Protein AF-A0A4Y3WEB0-F1 (afdb_monomer)

Solvent-accessible surface area (backbone atoms only — not comparable to full-atom values): 18672 Å² total; per-residue (Å²): 133,84,90,80,90,86,79,93,82,89,86,79,89,84,80,94,69,88,80,77,77,76,72,80,77,76,74,69,66,60,63,59,48,51,50,51,52,52,52,54,52,62,77,71,68,83,94,62,89,87,82,62,78,76,73,42,57,69,46,101,90,44,68,29,66,72,68,68,43,46,77,75,97,42,52,28,33,46,49,65,59,50,24,56,54,43,70,45,96,55,63,65,68,48,53,54,9,41,52,52,31,48,50,38,26,59,73,68,71,43,69,52,76,79,26,51,42,79,40,87,72,52,93,89,45,74,46,33,43,22,23,67,50,38,48,45,40,20,42,42,54,41,63,62,87,41,65,50,29,37,52,50,34,50,42,48,40,53,56,34,43,75,71,74,33,81,66,90,54,56,62,53,58,56,40,52,43,53,52,48,54,37,53,53,45,51,51,50,32,51,52,51,43,47,77,32,42,45,84,56,62,67,58,34,54,30,24,30,33,28,25,35,49,78,31,44,57,66,56,51,25,61,76,51,70,49,57,89,98,55,64,55,73,43,27,44,38,60,70,58,48,51,52,52,39,51,34,46,51,50,29,41,50,51,36,62,76,66,65,45,53,36,49,68,54,42,21,51,48,24,18,52,38,12,35,52,54,30,53,50,37,35,73,74,69,71,45,52,68,72,71,58,69,63,37,75,54,43,69,57,44,56,52,36,54,60,46,49,43,54,53,43,51,61,72,46,47,74,78,76,76,79,76,78,79,82,127

Structure (mmCIF, N/CA/C/O backbone):
data_AF-A0A4Y3WEB0-F1
#
_entry.id   AF-A0A4Y3WEB0-F1
#
loop_
_atom_site.group_PDB
_atom_site.id
_atom_site.type_symbol
_atom_site.label_atom_id
_atom_site.label_alt_id
_atom_site.label_comp_id
_atom_site.label_asym_id
_atom_site.label_entity_id
_atom_site.label_seq_id
_atom_site.pdbx_PDB_ins_code
_atom_site.Cartn_x
_atom_site.Cartn_y
_atom_site.Cartn_z
_atom_site.occupancy
_atom_site.B_iso_or_equiv
_atom_site.auth_seq_id
_atom_site.auth_comp_id
_atom_site.auth_asym_id
_atom_site.auth_atom_id
_atom_site.pdbx_PDB_model_num
ATOM 1 N N . MET A 1 1 ? 38.507 63.960 35.745 1.00 43.25 1 MET A N 1
ATOM 2 C CA . MET A 1 1 ? 38.134 65.175 34.979 1.00 43.25 1 MET A CA 1
ATOM 3 C C . MET A 1 1 ? 39.130 65.337 33.834 1.00 43.25 1 MET A C 1
ATOM 5 O O . MET A 1 1 ? 40.240 64.863 34.018 1.00 43.25 1 MET A O 1
ATOM 9 N N . SER A 1 2 ? 38.707 65.960 32.718 1.00 34.44 2 SER A N 1
ATOM 10 C CA . SER A 1 2 ? 39.398 66.200 31.415 1.00 34.44 2 SER A CA 1
ATOM 11 C C . SER A 1 2 ? 39.619 64.955 30.525 1.00 34.44 2 SER A C 1
ATOM 13 O O . SER A 1 2 ? 40.220 63.998 30.990 1.00 34.44 2 SER A O 1
ATOM 15 N N . HIS A 1 3 ? 38.905 64.826 29.384 1.00 33.19 3 HIS A N 1
ATOM 16 C CA . HIS A 1 3 ? 39.238 65.285 27.997 1.00 33.19 3 HIS A CA 1
ATOM 17 C C . HIS A 1 3 ? 40.299 64.369 27.346 1.00 33.19 3 HIS A C 1
ATOM 19 O O . HIS A 1 3 ? 41.219 63.968 28.038 1.00 33.19 3 HIS A O 1
ATOM 25 N N . SER A 1 4 ? 40.298 63.967 26.073 1.00 34.41 4 SER A N 1
ATOM 26 C CA . SER A 1 4 ? 39.573 64.303 24.833 1.00 34.41 4 SER A CA 1
ATOM 27 C C . SER A 1 4 ? 40.070 63.329 23.735 1.00 34.41 4 SER A C 1
ATOM 29 O O . SER A 1 4 ? 41.153 62.771 23.888 1.00 34.41 4 SER A O 1
ATOM 31 N N . ASP A 1 5 ? 39.280 63.151 22.671 1.00 41.47 5 ASP A N 1
ATOM 32 C CA . ASP A 1 5 ? 39.587 62.704 21.294 1.00 41.47 5 ASP A CA 1
ATOM 33 C C . ASP A 1 5 ? 40.934 62.028 20.961 1.00 41.47 5 ASP A C 1
ATOM 35 O O . ASP A 1 5 ? 42.002 62.608 21.149 1.00 41.47 5 ASP A O 1
ATOM 39 N N . ASN A 1 6 ? 40.884 60.900 20.233 1.00 33.19 6 ASN A N 1
ATOM 40 C CA . ASN A 1 6 ? 41.873 60.675 19.176 1.00 33.19 6 ASN A CA 1
ATOM 41 C C . ASN A 1 6 ? 41.324 59.898 17.970 1.00 33.19 6 ASN A C 1
ATOM 43 O O . ASN A 1 6 ? 40.518 58.976 18.076 1.00 33.19 6 ASN A O 1
ATOM 47 N N . GLN A 1 7 ? 41.796 60.352 16.818 1.00 33.84 7 GLN A N 1
ATOM 48 C CA . GLN A 1 7 ? 41.359 60.122 15.460 1.00 33.84 7 GLN A CA 1
ATOM 49 C C . GLN A 1 7 ? 41.922 58.831 14.850 1.00 33.84 7 GLN A C 1
ATOM 51 O O . GLN A 1 7 ? 43.063 58.436 15.065 1.00 33.84 7 GLN A O 1
ATOM 56 N N . ASN A 1 8 ? 41.083 58.248 14.002 1.00 35.72 8 ASN A N 1
ATOM 57 C CA . ASN A 1 8 ? 41.360 57.636 12.704 1.00 35.72 8 ASN A CA 1
ATOM 58 C C . ASN A 1 8 ? 42.804 57.768 12.148 1.00 35.72 8 ASN A C 1
ATOM 60 O O . ASN A 1 8 ? 43.238 58.882 11.858 1.00 35.72 8 ASN A O 1
ATOM 64 N N . ARG A 1 9 ? 43.482 56.639 11.866 1.00 32.84 9 ARG A N 1
ATOM 65 C CA . ARG A 1 9 ? 44.426 56.450 10.735 1.00 32.84 9 ARG A CA 1
ATOM 66 C C . ARG A 1 9 ? 44.753 54.956 10.495 1.00 32.84 9 ARG A C 1
ATOM 68 O O . ARG A 1 9 ? 44.519 54.141 11.382 1.00 32.84 9 ARG A O 1
ATOM 75 N N . PRO A 1 10 ? 45.214 54.598 9.279 1.00 37.91 10 PRO A N 1
ATOM 76 C CA . PRO A 1 10 ? 44.850 53.366 8.580 1.00 37.91 10 PRO A CA 1
ATOM 77 C C . PRO A 1 10 ? 45.882 52.248 8.754 1.00 37.91 10 PRO A C 1
ATOM 79 O O . PRO A 1 10 ? 47.046 52.514 9.052 1.00 37.91 10 PRO A O 1
ATOM 82 N N . LEU A 1 11 ? 45.469 51.006 8.485 1.00 31.22 11 LEU A N 1
ATOM 83 C CA . LEU A 1 11 ? 46.395 49.893 8.301 1.00 31.22 11 LEU A CA 1
ATOM 84 C C . LEU A 1 11 ? 46.434 49.424 6.849 1.00 31.22 11 LEU A C 1
ATOM 86 O O . LEU A 1 11 ? 45.441 49.391 6.130 1.00 31.22 11 LEU A O 1
ATOM 90 N N . ASN A 1 12 ? 47.676 49.162 6.481 1.00 30.27 12 ASN A N 1
ATOM 91 C CA . ASN A 1 12 ? 48.275 49.056 5.175 1.00 30.27 12 ASN A CA 1
ATOM 92 C C . ASN A 1 12 ? 48.028 47.693 4.509 1.00 30.27 12 ASN A C 1
ATOM 94 O O . ASN A 1 12 ? 47.891 46.678 5.186 1.00 30.27 12 ASN A O 1
ATOM 98 N N . SER A 1 13 ? 48.050 47.740 3.178 1.00 34.53 13 SER A N 1
ATOM 99 C CA . SER A 1 13 ? 48.342 46.696 2.187 1.00 34.53 13 SER A CA 1
ATOM 100 C C . SER A 1 13 ? 48.880 45.340 2.678 1.00 34.53 13 SER A C 1
ATOM 102 O O . SER A 1 13 ? 49.917 45.286 3.343 1.00 34.53 13 SER A O 1
ATOM 104 N N . GLY A 1 14 ? 48.282 44.257 2.174 1.00 27.52 14 GLY A N 1
ATOM 105 C CA . GLY A 1 14 ? 48.892 42.926 2.139 1.00 27.52 14 GLY A C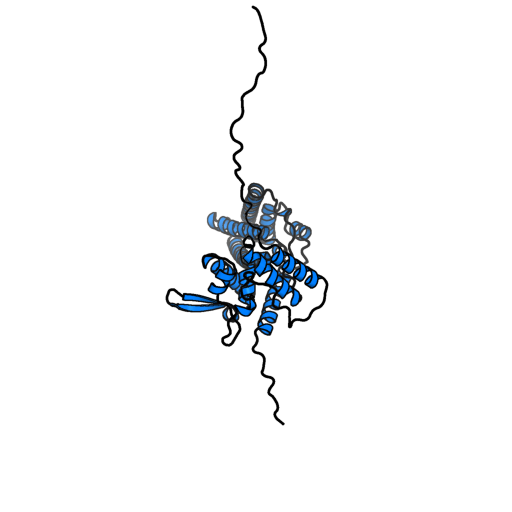A 1
ATOM 106 C C . GLY A 1 14 ? 47.999 41.887 1.453 1.00 27.52 14 GLY A C 1
ATOM 107 O O . GLY A 1 14 ? 46.974 41.514 2.008 1.00 27.52 14 GLY A O 1
ATOM 108 N N . ASP A 1 15 ? 48.433 41.441 0.271 1.00 29.16 15 ASP A N 1
ATOM 109 C CA . ASP A 1 15 ? 48.087 40.194 -0.430 1.00 29.16 15 ASP A CA 1
ATOM 110 C C . ASP A 1 15 ? 46.646 39.950 -0.917 1.00 29.16 15 ASP A C 1
ATOM 112 O O . ASP A 1 15 ? 45.917 39.093 -0.419 1.00 29.16 15 ASP A O 1
ATOM 116 N N . GLU A 1 16 ? 46.306 40.582 -2.046 1.00 30.17 16 GLU A N 1
ATOM 117 C CA . GLU A 1 16 ? 45.454 39.943 -3.058 1.00 30.17 16 GLU A CA 1
ATOM 118 C C . GLU A 1 16 ? 46.294 38.899 -3.813 1.00 30.17 16 GLU A C 1
ATOM 120 O O . GLU A 1 16 ? 46.995 39.210 -4.774 1.00 30.17 16 GLU A O 1
ATOM 125 N N . SER A 1 17 ? 46.244 37.645 -3.357 1.00 31.70 17 SER A N 1
ATOM 126 C CA . SER A 1 17 ? 46.621 36.492 -4.177 1.00 31.70 17 SER A CA 1
ATOM 127 C C . SER A 1 17 ? 45.355 35.722 -4.549 1.00 31.70 17 SER A C 1
ATOM 129 O O . SER A 1 17 ? 44.584 35.276 -3.699 1.00 31.70 17 SER A O 1
ATOM 131 N N . GLU A 1 18 ? 45.117 35.646 -5.856 1.00 31.91 18 GLU A N 1
ATOM 132 C CA . GLU A 1 18 ? 44.006 34.967 -6.512 1.00 31.91 18 GLU A CA 1
ATOM 133 C C . GLU A 1 18 ? 43.851 33.514 -6.036 1.00 31.91 18 GLU A C 1
ATOM 135 O O . GLU A 1 18 ? 44.567 32.611 -6.467 1.00 31.91 18 GLU A O 1
ATOM 140 N N . LEU A 1 19 ? 42.829 33.250 -5.224 1.00 28.59 19 LEU A N 1
ATOM 141 C CA . LEU A 1 19 ? 42.189 31.939 -5.177 1.00 28.59 19 LEU A CA 1
ATOM 142 C C . LEU A 1 19 ? 41.069 31.931 -6.217 1.00 28.59 19 LEU A C 1
ATOM 144 O O . LEU A 1 19 ? 39.896 32.151 -5.915 1.00 28.59 19 LEU A O 1
ATOM 148 N N . ALA A 1 20 ? 41.451 31.676 -7.468 1.00 27.25 20 ALA A N 1
ATOM 149 C CA . ALA A 1 20 ? 40.520 31.271 -8.507 1.00 27.25 20 ALA A CA 1
ATOM 150 C C . ALA A 1 20 ? 39.874 29.940 -8.089 1.00 27.25 20 ALA A C 1
ATOM 152 O O . ALA A 1 20 ? 40.414 28.854 -8.310 1.00 27.25 20 ALA A O 1
ATOM 153 N N . VAL A 1 21 ? 38.701 30.019 -7.461 1.00 30.25 21 VAL A N 1
ATOM 154 C CA . VAL A 1 21 ? 37.801 28.877 -7.311 1.00 30.25 21 VAL A CA 1
ATOM 155 C C . VAL A 1 21 ? 37.379 28.478 -8.722 1.00 30.25 21 VAL A C 1
ATOM 157 O O . VAL A 1 21 ? 36.521 29.113 -9.332 1.00 30.25 21 VAL A O 1
ATOM 160 N N . ARG A 1 22 ? 38.020 27.440 -9.271 1.00 28.33 22 ARG A N 1
ATOM 161 C CA . ARG A 1 22 ? 37.546 26.759 -10.479 1.00 28.33 22 ARG A CA 1
ATOM 162 C C . ARG A 1 22 ? 36.101 26.328 -10.232 1.00 28.33 22 ARG A C 1
ATOM 164 O O . ARG A 1 22 ? 35.843 25.459 -9.401 1.00 28.33 22 ARG A O 1
ATOM 171 N N . ALA A 1 23 ? 35.172 26.949 -10.954 1.00 27.80 23 ALA A N 1
ATOM 172 C CA . ALA A 1 23 ? 33.822 26.435 -11.101 1.00 27.80 23 ALA A CA 1
ATOM 173 C C . ALA A 1 23 ? 33.905 24.987 -11.622 1.00 27.80 23 ALA A C 1
ATOM 175 O O . ALA A 1 23 ? 34.732 24.720 -12.500 1.00 27.80 23 ALA A O 1
ATOM 176 N N . PRO A 1 24 ? 33.102 24.044 -11.100 1.00 30.95 24 PRO A N 1
ATOM 177 C CA . PRO A 1 24 ? 33.040 22.712 -11.678 1.00 30.95 24 PRO A CA 1
ATOM 178 C C . PRO A 1 24 ? 32.595 22.838 -13.137 1.00 30.95 24 PRO A C 1
ATOM 180 O O . PRO A 1 24 ? 31.591 23.490 -13.431 1.00 30.95 24 PRO A O 1
ATOM 183 N N . GLU A 1 25 ? 33.385 22.249 -14.036 1.00 33.06 25 GLU A N 1
ATOM 184 C CA . GLU A 1 25 ? 33.099 22.189 -15.466 1.00 33.06 25 GLU A CA 1
ATOM 185 C C . GLU A 1 25 ? 31.661 21.714 -15.694 1.00 33.06 25 GLU A C 1
ATOM 187 O O . GLU A 1 25 ? 31.161 20.780 -15.060 1.00 33.06 25 GLU A O 1
ATOM 192 N N . SER A 1 26 ? 30.986 22.441 -16.578 1.00 38.19 26 SER A N 1
ATOM 193 C CA . SER A 1 26 ? 29.589 22.276 -16.941 1.00 38.19 26 SER A CA 1
ATOM 194 C C . SER A 1 26 ? 29.261 20.820 -17.262 1.00 38.19 26 SER A C 1
ATOM 196 O O . SER A 1 26 ? 29.831 20.243 -18.189 1.00 38.19 26 SER A O 1
ATOM 198 N N . ARG A 1 27 ? 28.267 20.260 -16.561 1.00 44.41 27 ARG A N 1
ATOM 199 C CA . ARG A 1 27 ? 27.493 19.128 -17.085 1.00 44.41 27 ARG A CA 1
ATOM 200 C C . ARG A 1 27 ? 27.008 19.505 -18.480 1.00 44.41 27 ARG A C 1
ATOM 202 O O . ARG A 1 27 ? 26.527 20.623 -18.667 1.00 44.41 27 ARG A O 1
ATOM 209 N N . ASP A 1 28 ? 27.182 18.596 -19.431 1.00 48.16 28 ASP A N 1
ATOM 210 C CA . ASP A 1 28 ? 26.847 18.797 -20.836 1.00 48.16 28 ASP A CA 1
ATOM 211 C C . ASP A 1 28 ? 25.373 19.202 -20.997 1.00 48.16 28 ASP A C 1
ATOM 213 O O . ASP A 1 28 ? 24.451 18.389 -21.027 1.00 48.16 28 ASP A O 1
ATOM 217 N N . SER A 1 29 ? 25.167 20.515 -21.063 1.00 45.75 29 SER A N 1
ATOM 218 C CA . SER A 1 29 ? 23.861 21.165 -21.144 1.00 45.75 29 SER A CA 1
ATOM 219 C C . SER A 1 29 ? 23.154 20.928 -22.481 1.00 45.75 29 SER A C 1
ATOM 221 O O . SER A 1 29 ? 22.036 21.409 -22.671 1.00 45.75 29 SER A O 1
ATOM 223 N N . THR A 1 30 ? 23.818 20.243 -23.412 1.00 42.69 30 THR A N 1
ATOM 224 C CA . THR A 1 30 ? 23.319 19.912 -24.747 1.00 42.69 30 THR A CA 1
ATOM 225 C C . THR A 1 30 ? 22.423 18.680 -24.670 1.00 42.69 30 THR A C 1
ATOM 227 O O . THR A 1 30 ? 21.274 18.737 -25.091 1.00 42.69 30 THR A O 1
ATOM 230 N N . SER A 1 31 ? 22.885 17.629 -23.984 1.00 48.06 31 SER A N 1
ATOM 231 C CA . SER A 1 31 ? 22.139 16.382 -23.757 1.00 48.06 31 SER A CA 1
ATOM 232 C C . SER A 1 31 ? 20.811 16.604 -23.013 1.00 48.06 31 SER A C 1
ATOM 234 O O . SER A 1 31 ? 19.765 16.092 -23.412 1.00 48.06 31 SER A O 1
ATOM 236 N N . GLU A 1 32 ? 20.815 17.444 -21.973 1.00 42.88 32 GLU A N 1
ATOM 237 C CA . GLU A 1 32 ? 19.610 17.760 -21.191 1.00 42.88 32 GLU A CA 1
ATOM 238 C C . GLU A 1 32 ? 18.603 18.609 -21.989 1.00 42.88 32 GLU A C 1
ATOM 240 O O . GLU A 1 32 ? 17.393 18.384 -21.922 1.00 42.88 32 GLU A O 1
ATOM 245 N N . ARG A 1 33 ? 19.095 19.547 -22.810 1.00 45.91 33 ARG A N 1
ATOM 246 C CA . ARG A 1 33 ? 18.256 20.355 -23.709 1.00 45.91 33 ARG A CA 1
ATOM 247 C C . ARG A 1 33 ? 17.668 19.528 -24.846 1.00 45.91 33 ARG A C 1
ATOM 249 O O . ARG A 1 33 ? 16.500 19.720 -25.181 1.00 45.91 33 ARG A O 1
ATOM 256 N N . ASP A 1 34 ? 18.431 18.599 -25.407 1.00 48.56 34 ASP A N 1
ATOM 257 C CA . ASP A 1 34 ? 17.962 17.705 -26.464 1.00 48.56 34 ASP A CA 1
ATOM 258 C C . ASP A 1 34 ? 16.914 16.719 -25.942 1.00 48.56 34 ASP A C 1
ATOM 260 O O . ASP A 1 34 ? 15.893 16.498 -26.600 1.00 48.56 34 ASP A O 1
ATOM 264 N N . TRP A 1 35 ? 17.087 16.222 -24.714 1.00 47.84 35 TRP A N 1
ATOM 265 C CA . TRP A 1 35 ? 16.081 15.410 -24.031 1.00 47.84 35 TRP A CA 1
ATOM 266 C C . TRP A 1 35 ? 14.774 16.185 -23.791 1.00 47.84 35 TRP A C 1
ATOM 268 O O . TRP A 1 35 ? 13.699 15.709 -24.164 1.00 47.84 35 TRP A O 1
ATOM 278 N N . LEU A 1 36 ? 14.846 17.413 -23.259 1.00 45.53 36 LEU A N 1
ATOM 279 C CA . LEU A 1 36 ? 13.669 18.268 -23.037 1.00 45.53 36 LEU A CA 1
ATOM 280 C C . LEU A 1 36 ? 12.971 18.665 -24.348 1.00 45.53 36 LEU A C 1
ATOM 282 O O . LEU A 1 36 ? 11.741 18.685 -24.413 1.00 45.53 36 LEU A O 1
ATOM 286 N N . ASN A 1 37 ? 13.733 18.940 -25.408 1.00 50.41 37 ASN A N 1
ATOM 287 C CA . ASN A 1 37 ? 13.190 19.259 -26.730 1.00 50.41 37 ASN A CA 1
ATOM 288 C C . ASN A 1 37 ? 12.511 18.048 -27.384 1.00 50.41 37 ASN A C 1
ATOM 290 O O . ASN A 1 37 ? 11.473 18.200 -28.033 1.00 50.41 37 ASN A O 1
ATOM 294 N N . SER A 1 38 ? 13.064 16.848 -27.198 1.00 50.16 38 SER A N 1
ATOM 295 C CA . SER A 1 38 ? 12.442 15.597 -27.640 1.00 50.16 38 SER A CA 1
ATOM 296 C C . SER A 1 38 ? 11.126 15.342 -26.890 1.00 50.16 38 SER A C 1
ATOM 298 O O . SER A 1 38 ? 10.095 15.083 -27.513 1.00 50.16 38 SER A O 1
ATOM 300 N N . LEU A 1 39 ? 11.117 15.560 -25.569 1.00 45.22 39 LEU A N 1
ATOM 301 C CA . LEU A 1 39 ? 9.923 15.468 -24.722 1.00 45.22 39 LEU A CA 1
ATOM 302 C C . LEU A 1 39 ? 8.838 16.491 -25.123 1.00 45.22 39 LEU A C 1
ATOM 304 O O . LEU A 1 39 ? 7.654 16.163 -25.177 1.00 45.22 39 LEU A O 1
ATOM 308 N N . ALA A 1 40 ? 9.224 17.721 -25.469 1.00 46.84 40 ALA A N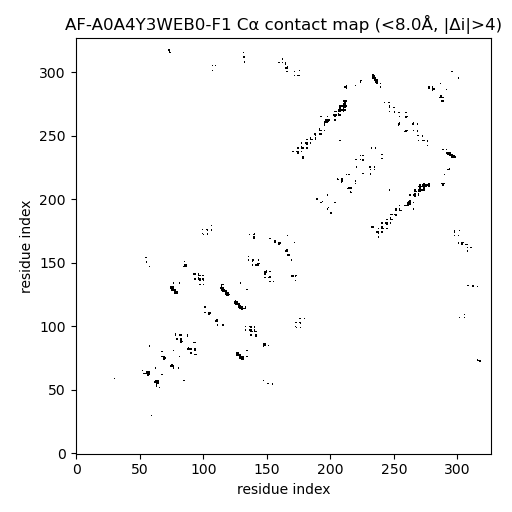 1
ATOM 309 C CA . ALA A 1 40 ? 8.295 18.766 -25.908 1.00 46.84 40 ALA A CA 1
ATOM 310 C C . ALA A 1 40 ? 7.662 18.469 -27.284 1.00 46.84 40 ALA A C 1
ATOM 312 O O . ALA A 1 40 ? 6.468 18.709 -27.492 1.00 46.84 40 ALA A O 1
ATOM 313 N N . ARG A 1 41 ? 8.435 17.902 -28.223 1.00 46.38 41 ARG A N 1
ATOM 314 C CA . ARG A 1 41 ? 7.927 17.431 -29.527 1.00 46.38 41 ARG A CA 1
ATOM 315 C C . ARG A 1 41 ? 6.988 16.232 -29.370 1.00 46.38 41 ARG A C 1
ATOM 317 O O . ARG A 1 41 ? 5.974 16.153 -30.058 1.00 46.38 41 ARG A O 1
ATOM 324 N N . PHE A 1 42 ? 7.278 15.350 -28.416 1.00 45.56 42 PHE A N 1
ATOM 325 C CA . PHE A 1 42 ? 6.439 14.203 -28.072 1.00 45.56 42 PHE A CA 1
ATOM 326 C C . PHE A 1 42 ? 5.045 14.617 -27.560 1.00 45.56 42 PHE A C 1
ATOM 328 O O . PHE A 1 42 ? 4.035 14.069 -28.002 1.00 45.56 42 PHE A O 1
ATOM 335 N N . LEU A 1 43 ? 4.962 15.642 -26.703 1.00 41.22 43 LEU A N 1
ATOM 336 C CA . LEU A 1 43 ? 3.692 16.135 -26.146 1.00 41.22 43 LEU A CA 1
ATOM 337 C C . LEU A 1 43 ? 2.808 16.891 -27.159 1.00 41.22 43 LEU A C 1
ATOM 339 O O . LEU A 1 43 ? 1.622 17.093 -26.900 1.00 41.22 43 LEU A O 1
ATOM 343 N N . THR A 1 44 ? 3.359 17.306 -28.306 1.00 41.53 44 THR A N 1
ATOM 344 C CA . THR A 1 44 ? 2.679 18.184 -29.280 1.00 41.53 44 THR A CA 1
ATOM 345 C C . THR A 1 44 ? 2.210 17.491 -30.569 1.00 41.53 44 THR A C 1
ATOM 347 O O . THR A 1 44 ? 1.467 18.098 -31.339 1.00 41.53 44 THR A O 1
ATOM 350 N N . GLY A 1 45 ? 2.494 16.193 -30.746 1.00 40.78 45 GLY A N 1
ATOM 351 C CA . GLY A 1 45 ? 1.739 15.302 -31.640 1.00 40.78 45 GLY A CA 1
ATOM 352 C C . GLY A 1 45 ? 2.471 14.783 -32.889 1.00 40.78 45 GLY A C 1
ATOM 353 O O . GLY A 1 45 ? 3.032 15.546 -33.669 1.00 40.78 45 GLY A O 1
ATOM 354 N N . GLY A 1 46 ? 2.362 13.462 -33.117 1.00 38.19 46 GLY A N 1
ATOM 355 C CA . GLY A 1 46 ? 2.753 12.779 -34.363 1.00 38.19 46 GLY A CA 1
ATOM 356 C C . GLY A 1 46 ? 3.286 11.350 -34.167 1.00 38.19 46 GLY A C 1
ATOM 357 O O . GLY A 1 46 ? 4.477 11.122 -34.278 1.00 38.19 46 GLY A O 1
ATOM 358 N N . PHE A 1 47 ? 2.418 10.370 -33.893 1.00 38.03 47 PHE A N 1
ATOM 359 C CA . PHE A 1 47 ? 2.810 9.006 -33.486 1.00 38.03 47 PHE A CA 1
ATOM 360 C C . PHE A 1 47 ? 3.271 8.101 -34.654 1.00 38.03 47 PHE A C 1
ATOM 362 O O . PHE A 1 47 ? 2.452 7.701 -35.490 1.00 38.03 47 PHE A O 1
ATOM 369 N N . ARG A 1 48 ? 4.553 7.688 -34.672 1.00 38.00 48 ARG A N 1
ATOM 370 C CA . ARG A 1 48 ? 5.066 6.542 -35.462 1.00 38.00 48 ARG A CA 1
ATOM 371 C C . ARG A 1 48 ? 6.035 5.677 -34.630 1.00 38.00 48 ARG A C 1
ATOM 373 O O . ARG A 1 48 ? 7.236 5.906 -34.610 1.00 38.00 48 ARG A O 1
ATOM 380 N N . MET A 1 49 ? 5.510 4.574 -34.086 1.00 39.66 49 MET A N 1
ATOM 381 C CA . MET A 1 49 ? 6.172 3.594 -33.189 1.00 39.66 49 MET A CA 1
ATOM 382 C C . MET A 1 49 ? 7.530 3.002 -33.622 1.00 39.66 49 MET A C 1
ATOM 384 O O . MET A 1 49 ? 8.182 2.351 -32.813 1.00 39.66 49 MET A O 1
ATOM 388 N N . ALA A 1 50 ? 7.947 3.124 -34.883 1.00 36.47 50 ALA A N 1
ATOM 389 C CA . ALA A 1 50 ? 9.088 2.362 -35.404 1.00 36.47 50 ALA A CA 1
ATOM 390 C C . ALA A 1 50 ? 10.454 3.054 -35.243 1.00 36.47 50 ALA A C 1
ATOM 392 O O . ALA A 1 50 ? 11.463 2.363 -35.319 1.00 36.47 50 ALA A O 1
ATOM 393 N N . ASN A 1 51 ? 10.494 4.374 -35.017 1.00 39.41 51 ASN A N 1
ATOM 394 C CA . ASN A 1 51 ? 11.740 5.157 -34.995 1.00 39.41 51 ASN A CA 1
ATOM 395 C C . ASN A 1 51 ? 12.018 5.854 -33.643 1.00 39.41 51 ASN A C 1
ATOM 397 O O . ASN A 1 51 ? 12.928 6.667 -33.562 1.00 39.41 51 ASN A O 1
ATOM 401 N N . GLU A 1 52 ? 11.241 5.551 -32.595 1.00 45.28 52 GLU A N 1
ATOM 402 C CA . GLU A 1 52 ? 11.170 6.328 -31.337 1.00 45.28 52 GLU A CA 1
ATOM 403 C C . GLU A 1 52 ? 11.579 5.538 -30.071 1.00 45.28 52 GLU A C 1
ATOM 405 O O . GLU A 1 52 ? 11.317 5.971 -28.955 1.00 45.28 52 GLU A O 1
ATOM 410 N N . LEU A 1 53 ? 12.243 4.381 -30.190 1.00 48.72 53 LEU A N 1
ATOM 411 C CA . LEU A 1 53 ? 12.726 3.603 -29.025 1.00 48.72 53 LEU A CA 1
ATOM 412 C C . LEU A 1 53 ? 14.021 4.164 -28.393 1.00 48.72 53 LEU A C 1
ATOM 414 O O . LEU A 1 53 ? 14.615 3.516 -27.535 1.00 48.72 53 LEU A O 1
ATOM 418 N N . ASP A 1 54 ? 14.418 5.379 -28.775 1.00 50.69 54 ASP A N 1
ATOM 419 C CA . ASP A 1 54 ? 15.658 6.057 -28.370 1.00 50.69 54 ASP A CA 1
ATOM 420 C C . ASP A 1 54 ? 15.470 7.038 -27.192 1.00 50.69 54 ASP A C 1
ATOM 422 O O . ASP A 1 54 ? 16.191 8.017 -27.027 1.00 50.69 54 ASP A O 1
ATOM 426 N N . LEU A 1 55 ? 14.440 6.809 -26.371 1.00 53.72 55 LEU A N 1
ATOM 427 C CA . LEU A 1 55 ? 13.971 7.753 -25.345 1.00 53.72 55 LEU A CA 1
ATOM 428 C C . LEU A 1 55 ? 14.738 7.688 -24.012 1.00 53.72 55 LEU A C 1
ATOM 430 O O . LEU A 1 55 ? 14.529 8.542 -23.150 1.00 53.72 55 LEU A O 1
ATOM 434 N N . PHE A 1 56 ? 15.616 6.699 -23.816 1.00 61.84 56 PHE A N 1
ATOM 435 C CA . PHE A 1 56 ? 16.420 6.580 -22.598 1.00 61.84 56 PHE A CA 1
ATOM 436 C C . PHE A 1 56 ? 17.797 5.989 -22.872 1.00 61.84 56 PHE A C 1
ATOM 438 O O . PHE A 1 56 ? 17.926 4.808 -23.203 1.00 61.84 56 PHE A O 1
ATOM 445 N N . HIS A 1 57 ? 18.805 6.832 -22.676 1.00 61.06 57 HIS A N 1
ATOM 446 C CA . HIS A 1 57 ? 20.219 6.491 -22.724 1.00 61.06 57 HIS A CA 1
ATOM 447 C C . HIS A 1 57 ? 20.761 6.461 -21.298 1.00 61.06 57 HIS A C 1
ATOM 449 O O . HIS A 1 57 ? 20.478 7.361 -20.508 1.00 61.06 57 HIS A O 1
ATOM 455 N N . PHE A 1 58 ? 21.528 5.426 -20.953 1.00 56.94 58 PHE A N 1
ATOM 456 C CA . PHE A 1 58 ? 22.062 5.284 -19.594 1.00 56.94 58 PHE A CA 1
ATOM 457 C C . PHE A 1 58 ? 23.201 6.270 -19.283 1.00 56.94 58 PHE A C 1
ATOM 459 O O . PHE A 1 58 ? 23.444 6.523 -18.101 1.00 56.94 58 PHE A O 1
ATOM 466 N N . ASP A 1 59 ? 23.878 6.778 -20.327 1.00 55.66 59 ASP A N 1
ATOM 467 C CA . ASP A 1 59 ? 24.840 7.896 -20.393 1.00 55.66 59 ASP A CA 1
ATOM 468 C C . ASP A 1 59 ? 25.029 8.297 -21.883 1.00 55.66 59 ASP A C 1
ATOM 470 O O . ASP A 1 59 ? 24.642 7.526 -22.763 1.00 55.66 59 ASP A O 1
ATOM 474 N N . GLY A 1 60 ? 25.637 9.460 -22.176 1.00 52.97 60 GLY A N 1
ATOM 475 C CA . GLY A 1 60 ? 25.741 10.048 -23.531 1.00 52.97 60 GLY A CA 1
ATOM 476 C C . GLY A 1 60 ? 26.358 9.163 -24.629 1.00 52.97 60 GLY A C 1
ATOM 477 O O . GLY A 1 60 ? 25.998 9.323 -25.789 1.00 52.97 60 GLY A O 1
ATOM 478 N N . ASP A 1 61 ? 27.192 8.185 -24.254 1.00 56.19 61 ASP A N 1
ATOM 479 C CA . ASP A 1 61 ? 27.827 7.224 -25.174 1.00 56.19 61 ASP A CA 1
ATOM 480 C C . ASP A 1 61 ? 27.351 5.766 -24.978 1.00 56.19 61 ASP A C 1
ATOM 482 O O . ASP A 1 61 ? 27.894 4.840 -25.586 1.00 56.19 61 ASP A O 1
ATOM 486 N N . ARG A 1 62 ? 26.371 5.505 -24.095 1.00 56.31 62 ARG A N 1
ATOM 487 C CA . ARG A 1 62 ? 25.923 4.135 -23.771 1.00 56.31 62 ARG A CA 1
ATOM 488 C C . ARG A 1 62 ? 24.666 3.716 -24.550 1.00 56.31 62 ARG A C 1
ATOM 490 O O . ARG A 1 62 ? 23.803 4.553 -24.803 1.00 56.31 62 ARG A O 1
ATOM 497 N N . PRO A 1 63 ? 24.522 2.408 -24.860 1.00 60.25 63 PRO A N 1
ATOM 498 C CA . PRO A 1 63 ? 23.338 1.848 -25.517 1.00 60.25 63 PRO A CA 1
ATOM 499 C C . PRO A 1 63 ? 22.037 2.219 -24.788 1.00 60.25 63 PRO A C 1
ATOM 501 O O . PRO A 1 63 ? 22.002 2.244 -23.562 1.00 60.25 63 PRO A O 1
ATOM 504 N N . ASN A 1 64 ? 20.958 2.501 -25.519 1.00 73.75 64 ASN A N 1
ATOM 505 C CA . ASN A 1 64 ? 19.639 2.756 -24.933 1.00 73.75 64 ASN A CA 1
ATOM 506 C C . ASN A 1 64 ? 19.073 1.523 -24.184 1.00 73.75 64 ASN A C 1
ATOM 508 O O . ASN A 1 64 ? 19.535 0.394 -24.361 1.00 73.75 64 ASN A O 1
ATOM 512 N N . PHE A 1 65 ? 18.037 1.700 -23.353 1.00 80.19 65 PHE A N 1
ATOM 513 C CA . PHE A 1 65 ? 17.464 0.593 -22.557 1.00 80.19 65 PHE A CA 1
ATOM 514 C C . PHE A 1 65 ? 17.133 -0.663 -23.361 1.00 80.19 65 PHE A C 1
ATOM 516 O O . PHE A 1 65 ? 17.364 -1.789 -22.912 1.00 80.19 65 PHE A O 1
ATOM 523 N N . GLU A 1 66 ? 16.652 -0.473 -24.582 1.00 79.88 66 GLU A N 1
ATOM 524 C CA . GLU A 1 66 ? 16.268 -1.558 -25.466 1.00 79.88 66 GLU A CA 1
ATOM 525 C C . GLU A 1 66 ? 17.446 -2.394 -25.966 1.00 79.88 66 GLU A C 1
ATOM 527 O O . GLU A 1 66 ? 17.264 -3.586 -26.224 1.00 79.88 66 GLU A O 1
ATOM 532 N N . THR A 1 67 ? 18.632 -1.807 -26.089 1.00 77.81 67 THR A N 1
ATOM 533 C CA . THR A 1 67 ? 19.838 -2.490 -26.578 1.00 77.81 67 THR A CA 1
ATOM 534 C C . THR A 1 67 ? 20.593 -3.229 -25.474 1.00 77.81 67 THR A C 1
ATOM 536 O O . THR A 1 67 ? 21.280 -4.203 -25.767 1.00 77.81 67 THR A O 1
ATOM 539 N N . CYS A 1 68 ? 20.376 -2.879 -24.202 1.00 77.75 68 CYS A N 1
ATOM 540 C CA . CYS A 1 68 ? 20.843 -3.677 -23.059 1.00 77.75 68 CYS A CA 1
ATOM 541 C C . CYS A 1 68 ? 20.042 -4.975 -22.841 1.00 77.75 68 CYS A C 1
ATOM 543 O O . CYS A 1 68 ? 20.438 -5.821 -22.038 1.00 77.75 68 CYS A O 1
ATOM 545 N N . GLY A 1 69 ? 18.912 -5.140 -23.533 1.00 83.00 69 GLY A N 1
ATOM 546 C CA . GLY A 1 69 ? 18.102 -6.352 -23.460 1.00 83.00 69 GLY A CA 1
ATOM 547 C C . GLY A 1 69 ? 18.730 -7.507 -24.237 1.00 83.00 69 GLY A C 1
ATOM 548 O O . GLY A 1 69 ? 19.135 -7.356 -25.386 1.00 83.00 69 GLY A O 1
ATOM 549 N N . GLN A 1 70 ? 18.747 -8.688 -23.633 1.00 86.31 70 GLN A N 1
ATOM 550 C CA . GLN A 1 70 ? 19.193 -9.935 -24.248 1.00 86.31 70 GLN A CA 1
ATOM 551 C C . GLN A 1 70 ? 18.000 -10.737 -24.777 1.00 86.31 70 GLN A C 1
ATOM 553 O O . GLN A 1 70 ? 16.859 -10.543 -24.352 1.00 86.31 70 GLN A O 1
ATOM 558 N N . GLN A 1 71 ? 18.249 -11.675 -25.694 1.00 80.38 71 GLN A N 1
ATOM 559 C CA . GLN A 1 71 ? 17.203 -12.531 -26.250 1.00 80.38 71 GLN A CA 1
ATOM 560 C C . GLN A 1 71 ? 17.591 -14.007 -26.167 1.00 80.38 71 GLN A C 1
ATOM 562 O O . GLN A 1 71 ? 18.572 -14.445 -26.757 1.00 80.38 71 GLN A O 1
ATOM 567 N N . ASN A 1 72 ? 16.785 -14.787 -25.447 1.00 70.69 72 ASN A N 1
ATOM 568 C CA . ASN A 1 72 ? 16.857 -16.246 -25.450 1.00 70.69 72 ASN A CA 1
ATOM 569 C C . ASN A 1 72 ? 15.436 -16.803 -25.281 1.00 70.69 72 ASN A C 1
ATOM 571 O O . ASN A 1 72 ? 14.902 -16.866 -24.172 1.00 70.69 72 ASN A O 1
ATOM 575 N N . GLY A 1 73 ? 14.782 -17.098 -26.407 1.00 70.94 73 GLY A N 1
ATOM 576 C CA . GLY A 1 73 ? 13.345 -17.387 -26.488 1.00 70.94 73 GLY A CA 1
ATOM 577 C C . GLY A 1 73 ? 12.468 -16.130 -26.397 1.00 70.94 73 GLY A C 1
ATOM 578 O O . GLY A 1 73 ? 11.663 -15.883 -27.291 1.00 70.94 73 GLY A O 1
ATOM 579 N N . PHE A 1 74 ? 12.667 -15.303 -25.367 1.00 72.56 74 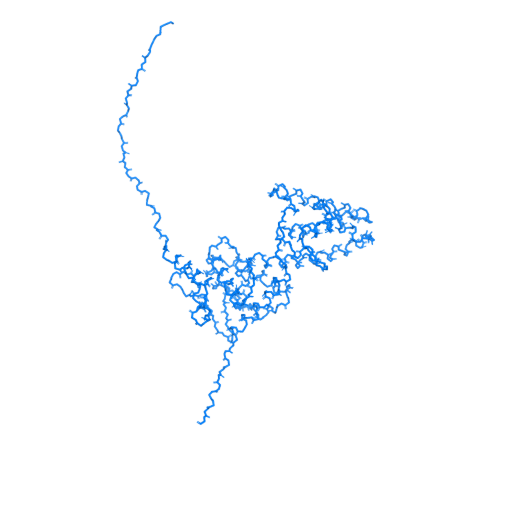PHE A N 1
ATOM 580 C CA . PHE A 1 74 ? 12.011 -14.001 -25.177 1.00 72.56 74 PHE A CA 1
ATOM 581 C C . PHE A 1 74 ? 13.044 -12.913 -24.855 1.00 72.56 74 PHE A C 1
ATOM 583 O O . PHE A 1 74 ? 14.186 -13.230 -24.505 1.00 72.56 74 PHE A O 1
ATOM 590 N N . LYS A 1 75 ? 12.658 -11.639 -25.000 1.00 84.75 75 LYS A N 1
ATOM 591 C CA . LYS A 1 75 ? 13.507 -10.501 -24.629 1.00 84.75 75 LYS A CA 1
ATOM 592 C C . LYS A 1 75 ? 13.518 -10.319 -23.108 1.00 84.75 75 LYS A C 1
ATOM 594 O O . LYS A 1 75 ? 12.454 -10.274 -22.490 1.00 84.75 75 LYS A O 1
ATOM 599 N N . PHE A 1 76 ? 14.703 -10.235 -22.512 1.00 91.06 76 PHE A N 1
ATOM 600 C CA . PHE A 1 76 ? 14.884 -10.113 -21.067 1.00 91.06 76 PHE A CA 1
ATOM 601 C C . PHE A 1 76 ? 16.069 -9.212 -20.709 1.00 91.06 76 PHE A C 1
ATOM 603 O O . PHE A 1 76 ? 16.976 -9.013 -21.511 1.00 91.06 76 PHE A O 1
ATOM 610 N N . TRP A 1 77 ? 16.087 -8.726 -19.472 1.00 92.88 77 TRP A N 1
ATOM 611 C CA . TRP A 1 77 ? 17.213 -8.014 -18.871 1.00 92.88 77 TRP A CA 1
ATOM 612 C C . TRP A 1 77 ? 17.627 -8.722 -17.590 1.00 92.88 77 TRP A C 1
ATOM 614 O O . TRP A 1 77 ? 16.787 -9.306 -16.902 1.00 92.88 77 TRP A O 1
ATOM 624 N N . LEU A 1 78 ? 18.915 -8.672 -17.270 1.00 92.62 78 LEU A N 1
ATOM 625 C CA . LEU A 1 78 ? 19.401 -9.120 -15.971 1.00 92.62 78 LEU A CA 1
ATOM 626 C C . LEU A 1 78 ? 19.213 -8.016 -14.927 1.00 92.62 78 LEU A C 1
ATOM 628 O O . LEU A 1 78 ? 19.369 -6.831 -15.236 1.00 92.62 78 LEU A O 1
ATOM 632 N N . ALA A 1 79 ? 18.895 -8.385 -13.687 1.00 93.31 79 ALA A N 1
ATOM 633 C CA . ALA A 1 79 ? 18.780 -7.410 -12.605 1.00 93.31 79 ALA A CA 1
ATOM 634 C C . ALA A 1 79 ? 20.132 -6.750 -12.289 1.00 93.31 79 ALA A C 1
ATOM 636 O O . ALA A 1 79 ? 20.156 -5.560 -11.985 1.00 93.31 79 ALA A O 1
ATOM 637 N N . SER A 1 80 ? 21.245 -7.477 -12.429 1.00 91.06 80 SER A N 1
ATOM 638 C CA . SER A 1 80 ? 22.608 -6.923 -12.354 1.00 91.06 80 SER A CA 1
ATOM 639 C C . SER A 1 80 ? 22.864 -5.815 -13.380 1.00 91.06 80 SER A C 1
ATOM 641 O O . SER A 1 80 ? 23.320 -4.729 -13.034 1.00 91.06 80 SER A O 1
ATOM 643 N N . GLN A 1 81 ? 22.474 -6.035 -14.634 1.00 88.94 81 GLN A N 1
ATOM 644 C CA . GLN A 1 81 ? 22.587 -5.021 -15.685 1.00 88.94 81 GLN A CA 1
ATOM 645 C C . GLN A 1 81 ? 21.690 -3.817 -15.386 1.00 88.94 81 GLN A C 1
ATOM 647 O O . GLN A 1 81 ? 22.112 -2.671 -15.534 1.00 88.94 81 GLN A O 1
ATOM 652 N N . LEU A 1 82 ? 20.464 -4.064 -14.910 1.00 90.38 82 LEU A N 1
ATOM 653 C CA . LEU A 1 82 ? 19.553 -2.998 -14.504 1.00 90.38 82 LEU A CA 1
ATOM 654 C C . LEU A 1 82 ? 20.120 -2.178 -13.329 1.00 90.38 82 LEU A C 1
ATOM 656 O O . LEU A 1 82 ? 19.942 -0.965 -13.302 1.00 90.38 82 LEU A O 1
ATOM 660 N N . MET A 1 83 ? 20.838 -2.797 -12.389 1.00 91.31 83 MET A N 1
ATOM 661 C CA . MET A 1 83 ? 21.529 -2.099 -11.298 1.00 91.31 83 MET A CA 1
ATOM 662 C C . MET A 1 83 ? 22.557 -1.096 -11.816 1.00 91.31 83 MET A C 1
ATOM 664 O O . MET A 1 83 ? 22.498 0.076 -11.435 1.00 91.31 83 MET A O 1
ATOM 668 N N . GLU A 1 84 ? 23.457 -1.534 -12.695 1.00 87.69 84 GLU A N 1
ATOM 669 C CA . GLU A 1 84 ? 24.481 -0.666 -13.289 1.00 87.69 84 GLU A CA 1
ATOM 670 C C . GLU A 1 84 ? 23.844 0.495 -14.059 1.00 87.69 84 GLU A C 1
ATOM 672 O O . GLU A 1 84 ? 24.248 1.652 -13.930 1.00 87.69 84 GLU A O 1
ATOM 677 N N . CYS A 1 85 ? 22.788 0.188 -14.809 1.00 84.38 85 CYS A N 1
ATOM 678 C CA . CYS A 1 85 ? 22.002 1.143 -15.577 1.00 84.38 85 CYS A CA 1
ATOM 679 C C . CYS A 1 85 ? 21.348 2.228 -14.709 1.00 84.38 85 CYS A C 1
ATOM 681 O O . CYS A 1 85 ? 21.332 3.402 -15.073 1.00 84.38 85 CYS A O 1
ATOM 683 N N . LEU A 1 86 ? 20.829 1.845 -13.542 1.00 87.62 86 LEU A N 1
ATOM 684 C CA . LEU A 1 86 ? 20.222 2.762 -12.577 1.00 87.62 86 LEU A CA 1
ATOM 685 C C . LEU A 1 86 ? 21.267 3.476 -11.699 1.00 87.62 86 LEU A C 1
ATOM 687 O O . LEU A 1 86 ? 20.902 4.241 -10.805 1.00 87.62 86 LEU A O 1
ATOM 691 N N . GLY A 1 87 ? 22.563 3.252 -11.941 1.00 87.06 87 GLY A N 1
ATOM 692 C CA . GLY A 1 87 ? 23.657 3.892 -11.211 1.00 87.06 87 GLY A CA 1
ATOM 693 C C . GLY A 1 87 ? 23.806 3.416 -9.769 1.00 87.06 87 GLY A C 1
ATOM 694 O O . GLY A 1 87 ? 24.351 4.143 -8.941 1.00 87.06 87 GLY A O 1
ATOM 695 N N . TYR A 1 88 ? 23.302 2.226 -9.441 1.00 89.00 88 TYR A N 1
ATOM 696 C CA . TYR A 1 88 ? 23.494 1.645 -8.119 1.00 89.00 88 TYR A CA 1
ATOM 697 C C . TYR A 1 88 ? 24.847 0.933 -8.032 1.00 89.00 88 TYR A C 1
ATOM 699 O O . TYR A 1 88 ? 25.250 0.219 -8.944 1.00 89.00 88 TYR A O 1
ATOM 707 N N . SER A 1 89 ? 25.536 1.098 -6.902 1.00 88.12 89 SER A N 1
ATOM 708 C CA . SER A 1 89 ? 26.815 0.433 -6.616 1.00 88.12 89 SER A CA 1
ATOM 709 C C . SER A 1 89 ? 26.661 -0.973 -6.029 1.00 88.12 89 SER A C 1
ATOM 711 O O . SER A 1 89 ? 27.635 -1.712 -5.930 1.00 88.12 89 SER A O 1
ATOM 713 N N . THR A 1 90 ? 25.452 -1.338 -5.595 1.00 91.00 90 THR A N 1
ATOM 714 C CA . THR A 1 90 ? 25.152 -2.631 -4.969 1.00 91.00 90 THR A CA 1
ATOM 715 C C . THR A 1 90 ? 23.795 -3.144 -5.432 1.00 91.00 90 THR A C 1
ATOM 717 O O . THR A 1 90 ? 22.913 -2.358 -5.781 1.00 91.00 90 THR A O 1
ATOM 720 N N . MET A 1 91 ? 23.595 -4.463 -5.377 1.00 90.62 91 MET A N 1
ATOM 721 C CA . MET A 1 91 ? 22.333 -5.098 -5.779 1.00 90.62 91 MET A CA 1
ATOM 722 C C . MET A 1 91 ? 21.180 -4.853 -4.797 1.00 90.62 91 MET A C 1
ATOM 724 O O . MET A 1 91 ? 20.024 -5.070 -5.153 1.00 90.62 91 MET A O 1
ATOM 728 N N . ILE A 1 92 ? 21.457 -4.393 -3.571 1.00 91.62 92 ILE A N 1
ATOM 729 C CA . ILE A 1 92 ? 20.463 -4.280 -2.489 1.00 91.62 92 ILE A CA 1
ATOM 730 C C . ILE A 1 92 ? 19.242 -3.428 -2.893 1.00 91.62 92 ILE A C 1
ATOM 732 O O . ILE A 1 92 ? 18.116 -3.911 -2.728 1.00 91.62 92 ILE A O 1
ATOM 736 N N . PRO A 1 93 ? 19.394 -2.207 -3.451 1.00 92.00 93 PRO A N 1
ATOM 737 C CA . PRO A 1 93 ? 18.249 -1.388 -3.851 1.00 92.00 93 PRO A CA 1
ATOM 738 C C . PRO A 1 93 ? 17.428 -2.033 -4.972 1.00 92.00 93 PRO A C 1
ATOM 740 O O . PRO A 1 93 ? 16.200 -1.973 -4.948 1.00 92.00 93 PRO A O 1
ATOM 743 N N . VAL A 1 94 ? 18.093 -2.702 -5.919 1.00 92.56 94 VAL A N 1
ATOM 744 C CA . VAL A 1 94 ? 17.427 -3.367 -7.046 1.00 92.56 94 VAL A CA 1
ATOM 745 C C . VAL A 1 94 ? 16.666 -4.599 -6.588 1.00 92.56 94 VAL A C 1
ATOM 747 O O . VAL A 1 94 ? 15.508 -4.754 -6.955 1.00 92.56 94 VAL A O 1
ATOM 750 N N . LEU A 1 95 ? 17.256 -5.443 -5.741 1.00 92.62 95 LEU A N 1
ATOM 751 C CA . LEU A 1 95 ? 16.574 -6.620 -5.197 1.00 92.62 95 LEU A CA 1
ATOM 752 C C . LEU A 1 95 ? 15.357 -6.225 -4.357 1.00 92.62 95 LEU A C 1
ATOM 754 O O . LEU A 1 95 ? 14.308 -6.858 -4.461 1.00 92.62 95 LEU A O 1
ATOM 758 N N . LYS A 1 96 ? 15.452 -5.137 -3.580 1.00 93.38 96 LYS A N 1
ATOM 759 C CA . LYS A 1 96 ? 14.293 -4.573 -2.875 1.00 93.38 96 LYS A CA 1
ATOM 760 C C . LYS A 1 96 ? 13.182 -4.178 -3.855 1.00 93.38 96 LYS A C 1
ATOM 762 O O . LYS A 1 96 ? 12.026 -4.541 -3.645 1.00 93.38 96 LYS A O 1
ATOM 767 N N . ALA A 1 97 ? 13.528 -3.477 -4.932 1.00 93.75 97 ALA A N 1
ATOM 768 C CA . ALA A 1 97 ? 12.566 -3.058 -5.944 1.00 93.75 97 ALA A CA 1
ATOM 769 C C . ALA A 1 97 ? 11.957 -4.245 -6.720 1.00 93.75 97 ALA A C 1
ATOM 771 O O . ALA A 1 97 ? 10.751 -4.259 -6.969 1.00 93.75 97 ALA A O 1
ATOM 772 N N . VAL A 1 98 ? 12.754 -5.276 -7.026 1.00 94.69 98 VAL A N 1
ATOM 773 C CA . VAL A 1 98 ? 12.297 -6.541 -7.630 1.00 94.69 98 VAL A CA 1
ATOM 774 C C . VAL A 1 98 ? 11.307 -7.252 -6.710 1.00 94.69 98 VAL A C 1
ATOM 776 O O . VAL A 1 98 ? 10.238 -7.652 -7.163 1.00 94.69 98 VAL A O 1
ATOM 779 N N . ASN A 1 99 ? 11.602 -7.362 -5.413 1.00 94.06 99 ASN A N 1
ATOM 780 C CA . ASN A 1 99 ? 10.699 -7.997 -4.450 1.00 94.06 99 ASN A CA 1
ATOM 781 C C . ASN A 1 99 ? 9.354 -7.263 -4.354 1.00 94.06 99 ASN A C 1
ATOM 783 O O . ASN A 1 99 ? 8.301 -7.902 -4.358 1.00 94.06 99 ASN A O 1
ATOM 787 N N . ASN A 1 100 ? 9.368 -5.927 -4.349 1.00 93.19 100 ASN A N 1
ATOM 788 C CA . ASN A 1 100 ? 8.141 -5.129 -4.389 1.00 93.19 100 ASN A CA 1
ATOM 789 C C . ASN A 1 100 ? 7.362 -5.344 -5.698 1.00 93.19 100 ASN A C 1
ATOM 791 O O . ASN A 1 100 ? 6.138 -5.488 -5.680 1.00 93.19 100 ASN A O 1
ATOM 795 N N . ALA A 1 101 ? 8.056 -5.422 -6.835 1.00 94.50 101 ALA A N 1
ATOM 796 C CA . ALA A 1 101 ? 7.444 -5.714 -8.126 1.00 94.50 101 ALA A CA 1
ATOM 797 C C . ALA A 1 101 ? 6.800 -7.116 -8.164 1.00 94.50 101 ALA A C 1
ATOM 799 O O . ALA A 1 101 ? 5.677 -7.267 -8.650 1.00 94.50 101 ALA A O 1
ATOM 800 N N . ILE A 1 102 ? 7.459 -8.128 -7.588 1.00 95.19 102 ILE A N 1
ATOM 801 C CA . ILE A 1 102 ? 6.919 -9.486 -7.429 1.00 95.19 102 ILE A CA 1
ATOM 802 C C . ILE A 1 102 ? 5.666 -9.467 -6.548 1.00 95.19 102 ILE A C 1
ATOM 804 O O . ILE A 1 102 ? 4.640 -10.034 -6.931 1.00 95.19 102 ILE A O 1
ATOM 808 N N . ALA A 1 103 ? 5.710 -8.780 -5.404 1.00 93.81 103 ALA A N 1
ATOM 809 C CA . ALA A 1 103 ? 4.562 -8.643 -4.510 1.00 93.81 103 ALA A CA 1
ATOM 810 C C . ALA A 1 103 ? 3.378 -7.941 -5.200 1.00 93.81 103 ALA A C 1
ATOM 812 O O . ALA A 1 103 ? 2.218 -8.305 -4.986 1.00 93.81 103 ALA A O 1
ATOM 813 N N . ALA A 1 104 ? 3.652 -6.980 -6.087 1.00 92.25 104 ALA A N 1
ATOM 814 C CA . ALA A 1 104 ? 2.618 -6.288 -6.846 1.00 92.25 104 ALA A CA 1
ATOM 815 C C . ALA A 1 104 ? 1.976 -7.240 -7.857 1.00 92.25 104 ALA A C 1
ATOM 817 O O . ALA A 1 104 ? 0.750 -7.302 -7.955 1.00 92.25 104 ALA A O 1
ATOM 818 N N . CYS A 1 105 ? 2.783 -8.047 -8.550 1.00 94.06 105 CYS A N 1
ATOM 819 C CA . CYS A 1 105 ? 2.277 -9.102 -9.421 1.00 94.06 105 CYS A CA 1
ATOM 820 C C . CYS A 1 105 ? 1.415 -10.113 -8.658 1.00 94.06 105 CYS A C 1
ATOM 822 O O . CYS A 1 105 ? 0.306 -10.404 -9.106 1.00 94.06 105 CYS A O 1
ATOM 824 N N . ALA A 1 106 ? 1.868 -10.580 -7.490 1.00 93.44 106 ALA A N 1
ATOM 825 C CA . ALA A 1 106 ? 1.109 -11.489 -6.632 1.00 93.44 106 ALA A CA 1
ATOM 826 C C . ALA A 1 106 ? -0.254 -10.890 -6.247 1.00 93.44 106 ALA A C 1
ATOM 828 O O . ALA A 1 106 ? -1.293 -11.508 -6.470 1.00 93.44 106 ALA A O 1
ATOM 829 N N . THR A 1 107 ? -0.252 -9.642 -5.770 1.00 89.50 107 THR A N 1
ATOM 830 C CA . THR A 1 107 ? -1.459 -8.900 -5.369 1.00 89.50 107 THR A CA 1
ATOM 831 C C . THR A 1 107 ? -2.448 -8.742 -6.527 1.00 89.50 107 THR A C 1
ATOM 833 O O . THR A 1 107 ? -3.664 -8.776 -6.345 1.00 89.50 107 THR A O 1
ATOM 836 N N . LEU A 1 108 ? -1.937 -8.569 -7.747 1.00 90.56 108 LEU A N 1
ATOM 837 C CA . LEU A 1 108 ? -2.748 -8.383 -8.946 1.00 90.56 108 LEU A CA 1
ATOM 838 C C . LEU A 1 108 ? -3.151 -9.701 -9.622 1.00 90.56 108 LEU A C 1
ATOM 840 O O . LEU A 1 108 ? -3.975 -9.665 -10.541 1.00 90.56 108 LEU A O 1
ATOM 844 N N . GLY A 1 109 ? -2.601 -10.845 -9.211 1.00 92.00 109 GLY A N 1
ATOM 845 C CA . GLY A 1 109 ? -2.754 -12.114 -9.925 1.00 92.00 109 GLY A CA 1
ATOM 846 C C . GLY A 1 109 ? -2.094 -12.100 -11.309 1.00 92.00 109 GLY A C 1
ATOM 847 O O . GLY A 1 109 ? -2.606 -12.705 -12.249 1.00 92.00 109 GLY A O 1
ATOM 848 N N . ILE A 1 110 ? -1.002 -11.350 -11.464 1.00 93.25 110 ILE A N 1
ATOM 849 C CA . ILE A 1 110 ? -0.161 -11.367 -12.664 1.00 93.25 110 ILE A CA 1
ATOM 850 C C . ILE A 1 110 ? 0.848 -12.520 -12.523 1.00 93.25 110 ILE A C 1
ATOM 852 O O . ILE A 1 110 ? 1.503 -12.603 -11.482 1.00 93.25 110 ILE A O 1
ATOM 856 N N . PRO A 1 111 ? 1.017 -13.395 -13.536 1.00 92.94 111 PRO A N 1
ATOM 857 C CA . PRO A 1 111 ? 1.945 -14.523 -13.453 1.00 92.94 111 PRO A CA 1
ATOM 858 C C . PRO A 1 111 ? 3.390 -14.080 -13.174 1.00 92.94 111 PRO A C 1
ATOM 860 O O . PRO A 1 111 ? 4.025 -13.418 -14.000 1.00 92.94 111 PRO A O 1
ATOM 863 N N . ILE A 1 112 ? 3.921 -14.451 -12.006 1.00 95.12 112 ILE A N 1
ATOM 864 C CA . ILE A 1 112 ? 5.284 -14.087 -11.585 1.00 95.12 112 ILE A CA 1
ATOM 865 C C . ILE A 1 112 ? 6.316 -14.791 -12.470 1.00 95.12 112 ILE A C 1
ATOM 867 O O . ILE A 1 112 ? 7.221 -14.140 -12.980 1.00 95.12 112 ILE A O 1
ATOM 871 N N . THR A 1 113 ? 6.135 -16.088 -12.730 1.00 91.81 113 THR A N 1
ATOM 872 C CA . THR A 1 113 ? 7.058 -16.940 -13.506 1.00 91.81 113 THR A CA 1
ATOM 873 C C . THR A 1 113 ? 7.262 -16.490 -14.953 1.00 91.81 113 THR A C 1
ATOM 875 O O . THR A 1 113 ? 8.285 -16.802 -15.566 1.00 91.81 113 THR A O 1
ATOM 878 N N . ASP A 1 114 ? 6.305 -15.743 -15.504 1.00 90.06 114 ASP A N 1
ATOM 879 C CA . ASP A 1 114 ? 6.388 -15.192 -16.860 1.00 90.06 114 ASP A CA 1
ATOM 880 C C . ASP A 1 114 ? 7.279 -13.945 -16.921 1.00 90.06 114 ASP A C 1
ATOM 882 O O . ASP A 1 114 ? 7.751 -13.567 -17.991 1.00 90.06 114 ASP A O 1
ATOM 886 N N . ASN A 1 115 ? 7.495 -13.290 -15.778 1.00 92.25 115 ASN A N 1
ATOM 887 C CA . ASN A 1 115 ? 8.097 -11.964 -15.690 1.00 92.25 115 ASN A CA 1
ATOM 888 C C . ASN A 1 115 ? 9.410 -11.956 -14.900 1.00 92.25 115 ASN A C 1
ATOM 890 O O . ASN A 1 115 ? 10.310 -11.194 -15.240 1.00 92.25 115 ASN A O 1
ATOM 894 N N . PHE A 1 116 ? 9.530 -12.818 -13.892 1.00 94.00 116 PHE A N 1
ATOM 895 C CA . PHE A 1 116 ? 10.668 -12.916 -12.987 1.00 94.00 116 PHE A CA 1
ATOM 896 C C . PHE A 1 116 ? 11.153 -14.364 -12.966 1.00 94.00 116 PHE A C 1
ATOM 898 O O . PHE A 1 116 ? 10.422 -15.263 -12.545 1.00 94.00 116 PHE A O 1
ATOM 905 N N . LYS A 1 117 ? 12.381 -14.601 -13.430 1.00 91.94 117 LYS A N 1
ATOM 906 C CA . LYS A 1 117 ? 13.020 -15.922 -13.378 1.00 91.94 117 LYS A CA 1
ATOM 907 C C . LYS A 1 117 ? 14.364 -15.805 -12.684 1.00 91.94 117 LYS A C 1
ATOM 909 O O . LYS A 1 117 ? 15.270 -15.162 -13.208 1.00 91.94 117 LYS A O 1
ATOM 914 N N . GLU A 1 118 ? 14.481 -16.432 -11.526 1.00 89.44 118 GLU A N 1
ATOM 915 C CA . GLU A 1 118 ? 15.740 -16.510 -10.797 1.00 89.44 118 GLU A CA 1
ATOM 916 C C . GLU A 1 118 ? 16.753 -17.364 -11.577 1.00 89.44 118 GLU A C 1
ATOM 918 O O . GLU A 1 118 ? 16.418 -18.405 -12.151 1.00 89.44 118 GLU A O 1
ATOM 923 N N . LEU A 1 119 ? 17.996 -16.900 -11.627 1.00 85.62 119 LEU A N 1
ATOM 924 C CA . LEU A 1 119 ? 19.143 -17.626 -12.142 1.00 85.62 119 LEU A CA 1
ATOM 925 C C . LEU A 1 119 ? 19.953 -18.126 -10.956 1.00 85.62 119 LEU A C 1
ATOM 927 O O . LEU A 1 119 ? 20.656 -17.361 -10.301 1.00 85.62 119 LEU A O 1
ATOM 931 N N . ASN A 1 120 ? 19.848 -19.427 -10.708 1.00 72.81 120 ASN A N 1
ATOM 932 C CA . ASN A 1 120 ? 20.589 -20.121 -9.666 1.00 72.81 120 ASN A CA 1
ATOM 933 C C . ASN A 1 120 ? 21.834 -20.761 -10.293 1.00 72.81 120 ASN A C 1
ATOM 935 O O . ASN A 1 120 ? 21.794 -21.907 -10.733 1.00 72.81 120 ASN A O 1
ATOM 939 N N . GLY A 1 121 ? 22.913 -19.978 -10.409 1.00 56.66 121 GLY A N 1
ATOM 940 C CA . GLY A 1 121 ? 24.164 -20.377 -11.071 1.00 56.66 121 GLY A CA 1
ATOM 941 C C . GLY A 1 121 ? 25.319 -20.751 -10.133 1.00 56.66 121 GLY A C 1
ATOM 942 O O . GLY A 1 121 ? 26.421 -20.991 -10.616 1.00 56.66 121 GLY A O 1
ATOM 943 N N . GLY A 1 122 ? 25.086 -20.799 -8.816 1.00 56.41 122 GLY A N 1
ATOM 944 C CA . GLY A 1 122 ? 26.140 -20.891 -7.794 1.00 56.41 122 GLY A CA 1
ATOM 945 C C . GLY A 1 122 ? 26.685 -19.515 -7.393 1.00 56.41 122 GLY A C 1
ATOM 946 O O . GLY A 1 122 ? 26.439 -18.528 -8.079 1.00 56.41 122 GLY A O 1
ATOM 947 N N . GLU A 1 123 ? 27.394 -19.420 -6.264 1.00 46.03 123 GLU A N 1
ATOM 948 C CA . GLU A 1 123 ? 28.080 -18.178 -5.866 1.00 46.03 123 GLU A CA 1
ATOM 949 C C . GLU A 1 123 ? 29.199 -17.865 -6.880 1.00 46.03 123 GLU A C 1
ATOM 951 O O . GLU A 1 123 ? 29.988 -18.757 -7.201 1.00 46.03 123 GLU A O 1
ATOM 956 N N . PRO A 1 124 ? 29.288 -16.630 -7.403 1.00 53.78 124 PRO A N 1
ATOM 957 C CA . PRO A 1 124 ? 28.604 -15.421 -6.931 1.00 53.78 124 PRO A CA 1
ATOM 958 C C . PRO A 1 124 ? 27.299 -15.051 -7.674 1.00 53.78 124 PRO A C 1
ATOM 960 O O . PRO A 1 124 ? 26.738 -13.990 -7.418 1.00 53.78 124 PRO A O 1
ATOM 963 N N . ILE A 1 125 ? 26.782 -15.859 -8.603 1.00 58.69 125 ILE A N 1
ATOM 964 C CA . ILE A 1 125 ? 25.718 -15.429 -9.526 1.00 58.69 125 ILE A CA 1
ATOM 965 C C . ILE A 1 125 ? 24.348 -15.981 -9.100 1.00 58.69 125 ILE A C 1
ATOM 967 O O . ILE A 1 125 ? 23.815 -16.937 -9.672 1.00 58.69 125 ILE A O 1
ATOM 971 N N . ARG A 1 126 ? 23.763 -15.315 -8.096 1.00 76.94 126 ARG A N 1
ATOM 972 C CA . ARG A 1 126 ? 22.305 -15.197 -7.942 1.00 76.94 126 ARG A CA 1
ATOM 973 C C . ARG A 1 126 ? 21.854 -13.939 -8.680 1.00 76.94 126 ARG A C 1
ATOM 975 O O . ARG A 1 126 ? 22.204 -12.833 -8.276 1.00 76.94 126 ARG A O 1
ATOM 982 N N . ASP A 1 127 ? 21.094 -14.100 -9.757 1.00 89.12 127 ASP A N 1
ATOM 983 C CA . ASP A 1 127 ? 20.577 -12.982 -10.561 1.00 89.12 127 ASP A CA 1
ATOM 984 C C . ASP A 1 127 ? 19.135 -13.259 -11.011 1.00 89.12 127 ASP A C 1
ATOM 986 O O . ASP A 1 127 ? 18.603 -14.347 -10.800 1.00 89.12 127 ASP A O 1
ATOM 990 N N . TRP A 1 128 ? 18.483 -12.287 -11.640 1.00 91.25 128 TRP A N 1
ATOM 991 C CA . TRP A 1 128 ? 17.109 -12.392 -12.117 1.00 91.25 128 TRP A CA 1
ATOM 992 C C . TRP A 1 128 ? 17.019 -12.031 -13.591 1.00 91.25 128 TRP A C 1
ATOM 994 O O . TRP A 1 128 ? 17.436 -10.951 -13.997 1.00 91.25 128 TRP A O 1
ATOM 1004 N N . LYS A 1 129 ? 16.390 -12.899 -14.388 1.00 92.75 129 LYS A N 1
ATOM 1005 C CA . LYS A 1 129 ? 15.874 -12.530 -15.708 1.00 92.75 129 LYS A CA 1
ATOM 1006 C C . LYS A 1 129 ? 14.526 -11.846 -15.536 1.00 92.75 129 LYS A C 1
ATOM 1008 O O . LYS A 1 129 ? 13.571 -12.452 -15.044 1.00 92.75 129 LYS A O 1
ATOM 1013 N N . LEU A 1 130 ? 14.468 -10.603 -15.986 1.00 94.44 130 LEU A N 1
ATOM 1014 C CA . LEU A 1 130 ? 13.306 -9.732 -15.945 1.00 94.44 130 LEU A CA 1
ATOM 1015 C C . LEU A 1 130 ? 12.753 -9.560 -17.365 1.00 94.44 130 LEU A C 1
ATOM 1017 O O . LEU A 1 130 ? 13.498 -9.238 -18.290 1.00 94.44 130 LEU A O 1
ATOM 1021 N N . SER A 1 131 ? 11.449 -9.763 -17.556 1.00 93.56 131 SER A N 1
ATOM 1022 C CA . SER A 1 131 ? 10.754 -9.294 -18.766 1.00 93.56 131 SER A CA 1
ATOM 1023 C C . SER A 1 131 ? 10.769 -7.758 -18.841 1.00 93.56 131 SER A C 1
ATOM 1025 O O . SER A 1 131 ? 10.992 -7.098 -17.824 1.00 93.56 131 SER A O 1
ATOM 1027 N N . ARG A 1 132 ? 10.444 -7.150 -19.997 1.00 91.75 132 ARG A N 1
ATOM 1028 C CA . ARG A 1 132 ? 10.321 -5.677 -20.077 1.00 91.75 132 ARG A CA 1
ATOM 1029 C C . ARG A 1 132 ? 9.314 -5.135 -19.055 1.00 91.75 132 ARG A C 1
ATOM 1031 O O . ARG A 1 132 ? 9.550 -4.107 -18.426 1.00 91.75 132 ARG A O 1
ATOM 1038 N N . PHE A 1 133 ? 8.213 -5.857 -18.839 1.00 92.38 133 PHE A N 1
ATOM 1039 C CA . PHE A 1 133 ? 7.228 -5.509 -17.815 1.00 92.38 133 PHE A CA 1
ATOM 1040 C C . PHE A 1 133 ? 7.780 -5.634 -16.384 1.00 92.38 133 PHE A C 1
ATOM 1042 O O . PHE A 1 133 ? 7.478 -4.794 -15.538 1.00 92.38 133 PHE A O 1
ATOM 1049 N N . ALA A 1 134 ? 8.604 -6.645 -16.102 1.00 94.62 134 ALA A N 1
ATOM 1050 C CA . ALA A 1 134 ? 9.281 -6.756 -14.813 1.00 94.62 134 ALA A CA 1
ATOM 1051 C C . ALA A 1 134 ? 10.288 -5.620 -14.596 1.00 94.62 134 ALA A C 1
ATOM 1053 O O . ALA A 1 134 ? 10.325 -5.056 -13.508 1.00 94.62 134 ALA A O 1
ATOM 1054 N N . CYS A 1 135 ? 11.057 -5.233 -15.619 1.00 93.75 135 CYS A N 1
ATOM 1055 C CA . CYS A 1 135 ? 11.932 -4.059 -15.556 1.00 93.75 135 CYS A CA 1
ATOM 1056 C C . CYS A 1 135 ? 11.139 -2.791 -15.251 1.00 93.75 135 CYS A C 1
ATOM 1058 O O . CYS A 1 135 ? 11.516 -2.048 -14.349 1.00 93.75 135 CYS A O 1
ATOM 1060 N N . TYR A 1 136 ? 10.016 -2.593 -15.948 1.00 92.12 136 TYR A N 1
ATOM 1061 C CA . TYR A 1 136 ? 9.095 -1.495 -15.688 1.00 92.12 136 TYR A CA 1
ATOM 1062 C C . TYR A 1 136 ? 8.691 -1.444 -14.211 1.00 92.12 136 TYR A C 1
ATOM 1064 O O . TYR A 1 136 ? 8.945 -0.445 -13.544 1.00 92.12 136 TYR A O 1
ATOM 1072 N N . LEU A 1 137 ? 8.107 -2.522 -13.675 1.00 92.75 137 LEU A N 1
ATOM 1073 C CA . LEU A 1 137 ? 7.659 -2.534 -12.282 1.00 92.75 137 LEU A CA 1
ATOM 1074 C C . LEU A 1 137 ? 8.815 -2.361 -11.290 1.00 92.75 137 LEU A C 1
ATOM 1076 O O . LEU A 1 137 ? 8.644 -1.657 -10.298 1.00 92.75 137 LEU A O 1
ATOM 1080 N N . THR A 1 138 ? 9.979 -2.955 -11.553 1.00 94.12 138 THR A N 1
ATOM 1081 C CA . THR A 1 138 ? 11.179 -2.761 -10.728 1.00 94.12 138 THR A CA 1
ATOM 1082 C C . THR A 1 138 ? 11.581 -1.286 -10.699 1.00 94.12 138 THR A C 1
ATOM 1084 O O . THR A 1 138 ? 11.779 -0.730 -9.625 1.00 94.12 138 THR A O 1
ATOM 1087 N N . VAL A 1 139 ? 11.621 -0.606 -11.846 1.00 92.50 139 VAL A N 1
ATOM 1088 C CA . VAL A 1 139 ? 11.954 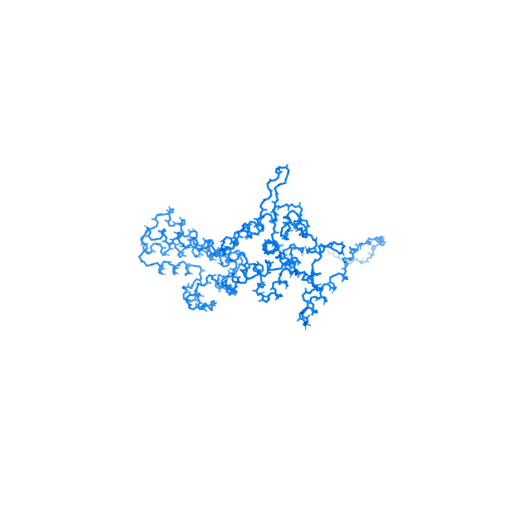0.826 -11.915 1.00 92.50 139 VAL A CA 1
ATOM 1089 C C . VAL A 1 139 ? 10.903 1.696 -11.218 1.00 92.50 139 VAL A C 1
ATOM 1091 O O . VAL A 1 139 ? 11.262 2.629 -10.498 1.00 92.50 139 VAL A O 1
ATOM 1094 N N . MET A 1 140 ? 9.613 1.370 -11.345 1.00 90.69 140 MET A N 1
ATOM 1095 C CA . MET A 1 140 ? 8.550 2.102 -10.640 1.00 90.69 140 MET A CA 1
ATOM 1096 C C . MET A 1 140 ? 8.623 1.965 -9.112 1.00 90.69 140 MET A C 1
ATOM 1098 O O . MET A 1 140 ? 8.118 2.835 -8.415 1.00 90.69 140 MET A O 1
ATOM 1102 N N . ASN A 1 141 ? 9.263 0.911 -8.594 1.00 91.38 141 ASN A N 1
ATOM 1103 C CA . ASN A 1 141 ? 9.523 0.715 -7.160 1.00 91.38 141 ASN A CA 1
ATOM 1104 C C . ASN A 1 141 ? 10.924 1.194 -6.724 1.00 91.38 141 ASN A C 1
ATOM 1106 O O . ASN A 1 141 ? 11.333 0.952 -5.587 1.00 91.38 141 ASN A O 1
ATOM 1110 N N . GLY A 1 142 ? 11.684 1.821 -7.626 1.00 89.50 142 GLY A N 1
ATOM 1111 C CA . GLY A 1 142 ? 12.994 2.395 -7.335 1.00 89.50 142 GLY A CA 1
ATOM 1112 C C . GLY A 1 142 ? 12.909 3.748 -6.618 1.00 89.50 142 GLY A C 1
ATOM 1113 O O . GLY A 1 142 ? 11.895 4.443 -6.677 1.00 89.50 142 GLY A O 1
ATOM 1114 N N . ASP A 1 143 ? 14.006 4.147 -5.966 1.00 89.19 143 ASP A N 1
ATOM 1115 C CA . ASP A 1 143 ? 14.102 5.443 -5.279 1.00 89.19 143 ASP A CA 1
ATOM 1116 C C . ASP A 1 143 ? 14.184 6.596 -6.290 1.00 89.19 143 ASP A C 1
ATOM 1118 O O . ASP A 1 143 ? 15.223 6.798 -6.921 1.00 89.19 143 ASP A O 1
ATOM 1122 N N . SER A 1 144 ? 13.107 7.376 -6.413 1.00 87.19 144 SER A N 1
ATOM 1123 C CA . SER A 1 144 ? 13.011 8.515 -7.336 1.00 87.19 144 SER A CA 1
ATOM 1124 C C . SER A 1 144 ? 13.978 9.660 -7.016 1.00 87.19 144 SER A C 1
ATOM 1126 O O . SER A 1 144 ? 14.197 10.524 -7.862 1.00 87.19 144 SER A O 1
ATOM 1128 N N . ARG A 1 145 ? 14.610 9.671 -5.832 1.00 87.88 145 ARG A N 1
ATOM 1129 C CA . ARG A 1 145 ? 15.672 10.637 -5.498 1.00 87.88 145 ARG A CA 1
ATOM 1130 C C . ARG A 1 145 ? 16.974 10.351 -6.243 1.00 87.88 145 ARG A C 1
ATOM 1132 O O . ARG A 1 145 ? 17.821 11.236 -6.330 1.00 87.88 145 ARG A O 1
ATOM 1139 N N . ASN A 1 146 ? 17.151 9.137 -6.772 1.00 89.31 146 ASN A N 1
ATOM 1140 C CA . ASN A 1 146 ? 18.248 8.829 -7.681 1.00 89.31 146 ASN A CA 1
ATOM 1141 C C . ASN A 1 146 ? 17.894 9.354 -9.091 1.00 89.31 146 ASN A C 1
ATOM 1143 O O . ASN A 1 146 ? 16.938 8.857 -9.692 1.00 89.31 146 ASN A O 1
ATOM 1147 N N . PRO A 1 147 ? 18.668 10.297 -9.666 1.00 86.75 147 PRO A N 1
ATOM 1148 C CA . PRO A 1 147 ? 18.368 10.873 -10.978 1.00 86.75 147 PRO A CA 1
ATOM 1149 C C . PRO A 1 147 ? 18.268 9.842 -12.108 1.00 86.75 147 PRO A C 1
ATOM 1151 O O . PRO A 1 147 ? 17.391 9.965 -12.958 1.00 86.75 147 PRO A O 1
ATOM 1154 N N . LYS A 1 148 ? 19.106 8.793 -12.105 1.00 86.62 148 LYS A N 1
ATOM 1155 C CA . LYS A 1 148 ? 19.052 7.735 -13.131 1.00 86.62 148 LYS A CA 1
ATOM 1156 C C . LYS A 1 148 ? 17.780 6.892 -13.006 1.00 86.62 148 LYS A C 1
ATOM 1158 O O . LYS A 1 148 ? 17.207 6.482 -14.012 1.00 86.62 148 LYS A O 1
ATOM 1163 N N . VAL A 1 149 ? 17.290 6.688 -11.781 1.00 89.94 149 VAL A N 1
ATOM 1164 C CA . VAL A 1 149 ? 15.995 6.033 -11.539 1.00 89.94 149 VAL A CA 1
ATOM 1165 C C . VAL A 1 149 ? 14.844 6.920 -11.992 1.00 89.94 149 VAL A C 1
ATOM 1167 O O . VAL A 1 149 ? 13.955 6.428 -12.677 1.00 89.94 149 VAL A O 1
ATOM 1170 N N . ALA A 1 150 ? 14.868 8.216 -11.673 1.00 86.44 150 ALA A N 1
ATOM 1171 C CA . ALA A 1 150 ? 13.842 9.158 -12.120 1.00 86.44 150 ALA A CA 1
ATOM 1172 C C . ALA A 1 150 ? 13.754 9.233 -13.656 1.00 86.44 150 ALA A C 1
ATOM 1174 O O . ALA A 1 150 ? 12.658 9.219 -14.215 1.00 86.44 150 ALA A O 1
ATOM 1175 N N . GLN A 1 151 ? 14.897 9.235 -14.350 1.00 84.62 151 GLN A N 1
ATOM 1176 C CA . GLN A 1 151 ? 14.945 9.183 -15.815 1.00 84.62 151 GLN A CA 1
ATOM 1177 C C . GLN A 1 151 ? 14.362 7.876 -16.365 1.00 84.62 151 GLN A C 1
ATOM 1179 O O . GLN A 1 151 ? 13.536 7.902 -17.278 1.00 84.62 151 GLN A O 1
ATOM 1184 N N . ALA A 1 152 ? 14.729 6.733 -15.779 1.00 87.88 152 ALA A N 1
ATOM 1185 C CA . ALA A 1 152 ? 14.163 5.445 -16.168 1.00 87.88 152 ALA A CA 1
ATOM 1186 C C . ALA A 1 152 ? 12.644 5.384 -15.904 1.00 87.88 152 ALA A C 1
ATOM 1188 O O . ALA A 1 152 ? 11.895 4.836 -16.713 1.00 87.88 152 ALA A O 1
ATOM 1189 N N . GLN A 1 153 ? 12.165 5.969 -14.801 1.00 87.75 153 GLN A N 1
ATOM 1190 C CA . GLN A 1 153 ? 10.734 6.095 -14.513 1.00 87.75 153 GLN A CA 1
ATOM 1191 C C . GLN A 1 153 ? 10.038 6.928 -15.587 1.00 87.75 153 GLN A C 1
ATOM 1193 O O . GLN A 1 153 ? 9.029 6.479 -16.125 1.00 87.75 153 GLN A O 1
ATOM 1198 N N . ALA A 1 154 ? 10.595 8.086 -15.953 1.00 83.56 154 ALA A N 1
ATOM 1199 C CA . ALA A 1 154 ? 10.055 8.921 -17.022 1.00 83.56 154 ALA A CA 1
ATOM 1200 C C . ALA A 1 154 ? 9.954 8.144 -18.342 1.00 83.56 154 ALA A C 1
ATOM 1202 O O . ALA A 1 154 ? 8.892 8.120 -18.953 1.00 83.56 154 ALA A O 1
ATOM 1203 N N . TYR A 1 155 ? 11.005 7.418 -18.731 1.00 84.81 155 TYR A N 1
ATOM 1204 C CA . TYR A 1 155 ? 10.995 6.554 -19.915 1.00 84.81 155 TYR A CA 1
ATOM 1205 C C . TYR A 1 155 ? 9.843 5.546 -19.910 1.00 84.81 155 TYR A C 1
ATOM 1207 O O . TYR A 1 155 ? 9.083 5.436 -20.876 1.00 84.81 155 TYR A O 1
ATOM 1215 N N . PHE A 1 156 ? 9.688 4.813 -18.810 1.00 85.44 156 PHE A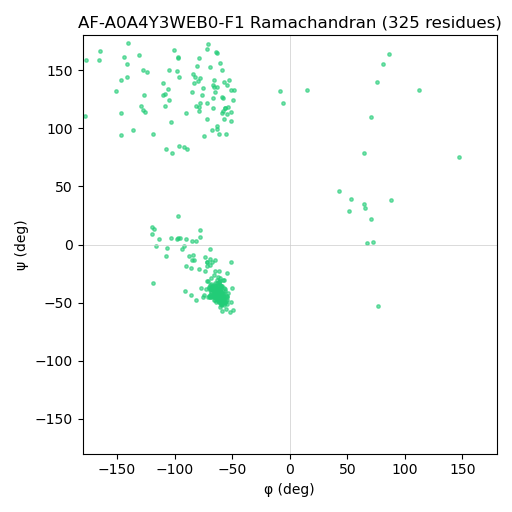 N 1
ATOM 1216 C CA . PHE A 1 156 ? 8.650 3.801 -18.717 1.00 85.44 156 PHE A CA 1
ATOM 1217 C C . PHE A 1 156 ? 7.238 4.385 -18.602 1.00 85.44 156 PHE A C 1
ATOM 1219 O O . PHE A 1 156 ? 6.291 3.762 -19.087 1.00 85.44 156 PHE A O 1
ATOM 1226 N N . ILE A 1 157 ? 7.083 5.557 -17.980 1.00 80.56 157 ILE A N 1
ATOM 1227 C CA . ILE A 1 157 ? 5.819 6.300 -17.952 1.00 80.56 157 ILE A CA 1
ATOM 1228 C C . ILE A 1 157 ? 5.457 6.724 -19.375 1.00 80.56 157 ILE A C 1
ATOM 1230 O O . ILE A 1 157 ? 4.367 6.391 -19.826 1.00 80.56 157 ILE A O 1
ATOM 1234 N N . THR A 1 158 ? 6.383 7.332 -20.120 1.00 78.56 158 THR A N 1
ATOM 1235 C CA . THR A 1 158 ? 6.198 7.714 -21.529 1.00 78.56 158 THR A CA 1
ATOM 1236 C C . THR A 1 158 ? 5.798 6.514 -22.393 1.00 78.56 158 THR A C 1
ATOM 1238 O O . THR A 1 158 ? 4.858 6.580 -23.186 1.00 78.56 158 THR A O 1
ATOM 1241 N N . MET A 1 159 ? 6.454 5.366 -22.203 1.00 77.69 159 MET A N 1
ATOM 1242 C CA . MET A 1 159 ? 6.098 4.132 -22.907 1.00 77.69 159 MET A CA 1
ATOM 1243 C C . MET A 1 159 ? 4.706 3.607 -22.503 1.00 77.69 159 MET A C 1
ATOM 1245 O O . MET A 1 159 ? 3.942 3.153 -23.356 1.00 77.69 159 MET A O 1
ATOM 1249 N N . ALA A 1 160 ? 4.324 3.711 -21.228 1.00 73.56 160 ALA A N 1
ATOM 1250 C CA . ALA A 1 160 ? 2.976 3.367 -20.770 1.00 73.56 160 ALA A CA 1
ATOM 1251 C C . ALA A 1 160 ? 1.903 4.336 -21.311 1.00 73.56 160 ALA A C 1
ATOM 1253 O O . ALA A 1 160 ? 0.803 3.906 -21.671 1.00 73.56 160 ALA A O 1
ATOM 1254 N N . GLU A 1 161 ? 2.221 5.623 -21.437 1.00 70.94 161 GLU A N 1
ATOM 1255 C CA . GLU A 1 161 ? 1.361 6.634 -22.057 1.00 70.94 161 GLU A CA 1
ATOM 1256 C C . GLU A 1 161 ? 1.166 6.377 -23.553 1.00 70.94 161 GLU A C 1
ATOM 1258 O O . GLU A 1 161 ? 0.047 6.512 -24.050 1.00 70.94 161 GLU A O 1
ATOM 1263 N N . ALA A 1 162 ? 2.195 5.898 -24.261 1.00 71.75 162 ALA A N 1
ATOM 1264 C CA . ALA A 1 162 ? 2.069 5.431 -25.644 1.00 71.75 162 ALA A CA 1
ATOM 1265 C C . ALA A 1 162 ? 1.076 4.257 -25.772 1.00 71.75 162 ALA A C 1
ATOM 1267 O O . ALA A 1 162 ? 0.339 4.154 -26.756 1.00 71.75 162 ALA A O 1
ATOM 1268 N N . PHE A 1 163 ? 0.953 3.417 -24.738 1.00 74.81 163 PHE A N 1
ATOM 1269 C CA . PHE A 1 163 ? -0.108 2.405 -24.633 1.00 74.81 163 PHE A CA 1
ATOM 1270 C C . PHE A 1 163 ? -1.472 2.976 -24.203 1.00 74.81 163 PHE A C 1
ATOM 1272 O O . PHE A 1 163 ? -2.413 2.213 -23.952 1.00 74.81 163 PHE A O 1
ATOM 1279 N N . ARG A 1 164 ? -1.600 4.305 -24.099 1.00 67.75 164 ARG A N 1
ATOM 1280 C CA . ARG A 1 164 ? -2.745 5.039 -23.537 1.00 67.75 164 ARG A CA 1
ATOM 1281 C C . ARG A 1 164 ? -3.104 4.561 -22.129 1.00 67.75 164 ARG A C 1
ATOM 1283 O O . ARG A 1 164 ? -4.283 4.379 -21.811 1.00 67.75 164 ARG A O 1
ATOM 1290 N N . GLN A 1 165 ? -2.092 4.273 -21.308 1.00 63.84 165 GLN A N 1
ATOM 1291 C CA . GLN A 1 165 ? -2.264 3.920 -19.901 1.00 63.84 165 GLN A CA 1
ATOM 1292 C C . GLN A 1 165 ? -1.866 5.096 -19.011 1.00 63.84 165 GLN A C 1
ATOM 1294 O O . GLN A 1 165 ? -0.743 5.579 -19.069 1.00 63.84 165 GLN A O 1
ATOM 1299 N N . HIS A 1 166 ? -2.785 5.528 -18.149 1.00 56.41 166 HIS A N 1
ATOM 1300 C CA . HIS A 1 166 ? -2.524 6.571 -17.159 1.00 56.41 166 HIS A CA 1
ATOM 1301 C C . HIS A 1 166 ? -2.056 5.931 -15.848 1.00 56.41 166 HIS A C 1
ATOM 1303 O O . HIS A 1 166 ? -2.856 5.684 -14.946 1.00 56.41 166 HIS A O 1
ATOM 1309 N N . ILE A 1 167 ? -0.762 5.632 -15.744 1.00 59.12 167 ILE A N 1
ATOM 1310 C CA . ILE A 1 167 ? -0.113 5.379 -14.450 1.00 59.12 167 ILE A CA 1
ATOM 1311 C C . ILE A 1 167 ? 0.756 6.604 -14.181 1.00 59.12 167 ILE A C 1
ATOM 1313 O O . ILE A 1 167 ? 1.931 6.625 -14.515 1.00 59.12 167 ILE A O 1
ATOM 1317 N N . GLN A 1 168 ? 0.132 7.660 -13.657 1.00 56.72 168 GLN A N 1
ATOM 1318 C CA . GLN A 1 168 ? 0.749 8.990 -13.569 1.00 56.72 168 GLN A CA 1
ATOM 1319 C C . GLN A 1 168 ? 1.639 9.204 -12.336 1.00 56.72 168 GLN A C 1
ATOM 1321 O O . GLN A 1 168 ? 2.142 10.300 -12.138 1.00 56.72 168 GLN A O 1
ATOM 1326 N N . ASP A 1 169 ? 1.831 8.186 -11.496 1.00 69.38 169 ASP A N 1
ATOM 1327 C CA . ASP A 1 169 ? 2.596 8.340 -10.255 1.00 69.38 169 ASP A CA 1
ATOM 1328 C C . ASP A 1 169 ? 3.266 7.011 -9.864 1.00 69.38 169 ASP A C 1
ATOM 1330 O O . ASP A 1 169 ? 2.636 5.944 -9.909 1.00 69.38 169 ASP A O 1
ATOM 1334 N N . SER A 1 170 ? 4.555 7.071 -9.527 1.00 69.25 170 SER A N 1
ATOM 1335 C CA . SER A 1 170 ? 5.359 5.922 -9.110 1.00 69.25 170 SER A CA 1
ATOM 1336 C C . SER A 1 170 ? 4.894 5.332 -7.781 1.00 69.25 170 SER A C 1
ATOM 1338 O O . SER A 1 170 ? 4.967 4.116 -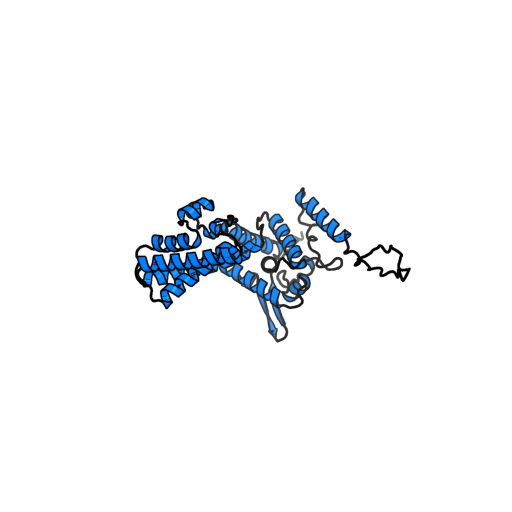7.598 1.00 69.25 170 SER A O 1
ATOM 1340 N N . GLU A 1 171 ? 4.266 6.128 -6.911 1.00 83.19 171 GLU A N 1
ATOM 1341 C CA . GLU A 1 171 ? 3.732 5.645 -5.634 1.00 83.19 171 GLU A CA 1
ATOM 1342 C C . GLU A 1 171 ? 2.552 4.678 -5.798 1.00 83.19 171 GLU A C 1
ATOM 1344 O O . GLU A 1 171 ? 2.176 3.965 -4.867 1.00 83.19 171 GLU A O 1
ATOM 1349 N N . ASN A 1 172 ? 1.937 4.614 -6.979 1.00 88.00 172 ASN A N 1
ATOM 1350 C CA . ASN A 1 172 ? 0.756 3.785 -7.196 1.00 88.00 172 ASN A CA 1
ATOM 1351 C C . ASN A 1 172 ? 1.010 2.290 -7.024 1.00 88.00 172 ASN A C 1
ATOM 1353 O O . ASN A 1 172 ? 0.105 1.580 -6.581 1.00 88.00 172 ASN A O 1
ATOM 1357 N N . VAL A 1 173 ? 2.208 1.808 -7.365 1.00 85.44 173 VAL A N 1
ATOM 1358 C CA . VAL A 1 173 ? 2.543 0.395 -7.153 1.00 85.44 173 VAL A CA 1
ATOM 1359 C C . VAL A 1 173 ? 2.617 0.107 -5.654 1.00 85.44 173 VAL A C 1
ATOM 1361 O O . VAL A 1 173 ? 1.984 -0.838 -5.188 1.00 85.44 173 VAL A O 1
ATOM 1364 N N . GLU A 1 174 ? 3.260 0.983 -4.880 1.00 89.00 174 GLU A N 1
ATOM 1365 C CA . GLU A 1 174 ? 3.307 0.885 -3.416 1.00 89.00 174 GLU A CA 1
ATOM 1366 C C . GLU A 1 174 ? 1.906 0.951 -2.794 1.00 89.00 174 GLU A C 1
ATOM 1368 O O . GLU A 1 174 ? 1.576 0.158 -1.914 1.00 89.00 174 GLU A O 1
ATOM 1373 N N . ARG A 1 175 ? 1.030 1.836 -3.286 1.00 94.25 175 ARG A N 1
ATOM 1374 C CA . ARG A 1 175 ? -0.362 1.907 -2.815 1.00 94.25 175 ARG A CA 1
ATOM 1375 C C . ARG A 1 175 ? -1.119 0.597 -3.055 1.00 94.25 175 ARG A C 1
ATOM 1377 O O . ARG A 1 175 ? -1.908 0.199 -2.200 1.00 94.25 175 ARG A O 1
ATOM 1384 N N . VAL A 1 176 ? -0.890 -0.083 -4.185 1.00 93.12 176 VAL A N 1
ATOM 1385 C CA . VAL A 1 176 ? -1.482 -1.407 -4.455 1.00 93.12 176 VAL A CA 1
ATOM 1386 C C . VAL A 1 176 ? -0.985 -2.441 -3.444 1.00 93.12 176 VAL A C 1
ATOM 1388 O O . VAL A 1 176 ? -1.808 -3.188 -2.917 1.00 93.12 176 VAL A O 1
ATOM 1391 N N . LEU A 1 177 ? 0.316 -2.448 -3.134 1.00 91.69 177 LEU A N 1
ATOM 1392 C CA . LEU A 1 177 ? 0.906 -3.348 -2.134 1.00 91.69 177 LEU A CA 1
ATOM 1393 C C . LEU A 1 177 ? 0.297 -3.130 -0.748 1.00 91.69 177 LEU A C 1
ATOM 1395 O O . LEU A 1 177 ? -0.244 -4.062 -0.154 1.00 91.69 177 LEU A O 1
ATOM 1399 N N . ILE A 1 178 ? 0.317 -1.882 -0.269 1.00 95.19 178 ILE A N 1
ATOM 1400 C CA . ILE A 1 178 ? -0.208 -1.527 1.053 1.00 95.19 178 ILE A CA 1
ATOM 1401 C C . ILE A 1 178 ? -1.699 -1.854 1.126 1.00 95.19 178 ILE A C 1
ATOM 1403 O O . ILE A 1 178 ? -2.162 -2.379 2.131 1.00 95.19 178 ILE A O 1
ATOM 1407 N N . ARG A 1 179 ? -2.474 -1.595 0.062 1.00 96.19 179 ARG A N 1
ATOM 1408 C CA . ARG A 1 179 ? -3.905 -1.927 0.029 1.00 96.19 179 ARG A CA 1
ATOM 1409 C C . ARG A 1 179 ? -4.153 -3.438 0.085 1.00 96.19 179 ARG A C 1
ATOM 1411 O O . ARG A 1 179 ? -5.140 -3.847 0.705 1.00 96.19 179 ARG A O 1
ATOM 1418 N N . GLY A 1 180 ? -3.293 -4.239 -0.546 1.00 93.12 180 GLY A N 1
ATOM 1419 C CA . GLY A 1 180 ? -3.302 -5.699 -0.441 1.00 93.12 180 GLY A CA 1
ATOM 1420 C C . GLY A 1 180 ? -3.122 -6.145 1.007 1.00 93.12 180 GLY A C 1
ATOM 1421 O O . GLY A 1 180 ? -4.030 -6.758 1.565 1.00 93.12 180 GLY A O 1
ATOM 1422 N N . GLU A 1 181 ? -2.029 -5.722 1.650 1.00 94.44 181 GLU A N 1
ATOM 1423 C CA . GLU A 1 181 ? -1.759 -6.042 3.059 1.00 94.44 181 GLU A CA 1
ATOM 1424 C C . GLU A 1 181 ? -2.883 -5.557 3.984 1.00 94.44 181 GLU A C 1
ATOM 1426 O O . GLU A 1 181 ? -3.371 -6.299 4.836 1.00 94.44 181 GLU A O 1
ATOM 1431 N N . LEU A 1 182 ? -3.359 -4.330 3.772 1.00 95.94 182 LEU A N 1
ATOM 1432 C CA . LEU A 1 182 ? -4.465 -3.744 4.519 1.00 95.94 182 LEU A CA 1
ATOM 1433 C C . LEU A 1 182 ? -5.723 -4.612 4.449 1.00 95.94 182 LEU A C 1
ATOM 1435 O O . LEU A 1 182 ? -6.384 -4.795 5.464 1.00 95.94 182 LEU A O 1
ATOM 1439 N N . SER A 1 183 ? -6.021 -5.188 3.280 1.00 94.94 183 SER A N 1
ATOM 1440 C CA . SER A 1 183 ? -7.171 -6.088 3.106 1.00 94.94 183 SER A CA 1
ATOM 1441 C C . SER A 1 183 ? -7.056 -7.336 3.982 1.00 94.94 183 SER A C 1
ATOM 1443 O O . SER A 1 183 ? -8.057 -7.811 4.513 1.00 94.94 183 SER A O 1
ATOM 1445 N N . ASP A 1 184 ? -5.850 -7.877 4.138 1.00 94.38 184 ASP A N 1
ATOM 1446 C CA . ASP A 1 184 ? -5.619 -9.071 4.950 1.00 94.38 184 ASP A CA 1
ATOM 1447 C C . ASP A 1 184 ? -5.632 -8.749 6.447 1.00 94.38 184 ASP A C 1
ATOM 1449 O O . ASP A 1 184 ? -6.220 -9.499 7.231 1.00 94.38 184 ASP A O 1
ATOM 1453 N N . ARG A 1 185 ? -5.099 -7.588 6.851 1.00 96.94 185 ARG A N 1
ATOM 1454 C CA . ARG A 1 185 ? -5.208 -7.106 8.239 1.00 96.94 185 ARG A CA 1
ATOM 1455 C C . ARG A 1 185 ? -6.646 -6.762 8.631 1.00 96.94 185 ARG A C 1
ATOM 1457 O O . ARG A 1 185 ? -7.039 -7.054 9.754 1.00 96.94 185 ARG A O 1
ATOM 1464 N N . GLU A 1 186 ? -7.454 -6.215 7.720 1.00 96.81 186 GLU A N 1
ATOM 1465 C CA . GLU A 1 186 ? -8.890 -5.987 7.952 1.00 96.81 186 GLU A CA 1
ATOM 1466 C C . GLU A 1 186 ? -9.634 -7.303 8.231 1.00 96.81 186 GLU A C 1
ATOM 1468 O O . GLU A 1 186 ? -10.452 -7.357 9.151 1.00 96.81 186 GLU A O 1
ATOM 1473 N N . LYS A 1 187 ? -9.326 -8.378 7.489 1.00 97.12 187 LYS A N 1
ATOM 1474 C CA . LYS A 1 187 ? -9.902 -9.714 7.738 1.00 97.12 187 LYS A CA 1
ATOM 1475 C C . LYS A 1 187 ? -9.468 -10.270 9.093 1.00 97.12 187 LYS A C 1
ATOM 1477 O O . LYS A 1 187 ? -10.310 -10.777 9.829 1.00 97.12 187 LYS A O 1
ATOM 1482 N N . ALA A 1 188 ? -8.179 -10.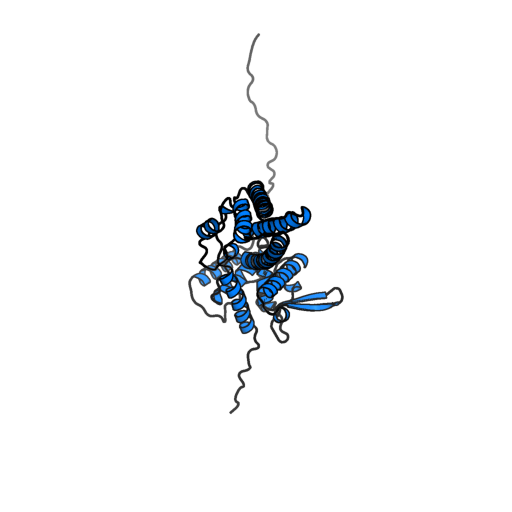163 9.423 1.00 96.88 188 ALA A N 1
ATOM 1483 C CA . ALA A 1 188 ? -7.644 -10.628 10.701 1.00 96.88 188 ALA A CA 1
ATOM 1484 C C . ALA A 1 188 ? -8.308 -9.905 11.883 1.00 96.88 188 ALA A C 1
ATOM 1486 O O . ALA A 1 188 ? -8.858 -10.559 12.767 1.00 96.88 188 ALA A O 1
ATOM 1487 N N . LEU A 1 189 ? -8.360 -8.568 11.838 1.00 98.25 189 LEU A N 1
ATOM 1488 C CA . LEU A 1 189 ? -9.025 -7.762 12.859 1.00 98.25 189 LEU A CA 1
ATOM 1489 C C . LEU A 1 189 ? -10.515 -8.096 12.971 1.00 98.25 189 LEU A C 1
ATOM 1491 O O . LEU A 1 189 ? -11.044 -8.162 14.076 1.00 98.25 189 LEU A O 1
ATOM 1495 N N . SER A 1 190 ? -11.200 -8.317 11.846 1.00 97.56 190 SER A N 1
ATOM 1496 C CA . SER A 1 190 ? -12.609 -8.718 11.855 1.00 97.56 190 SER A CA 1
ATOM 1497 C C . SER A 1 190 ? -12.819 -10.054 12.570 1.00 97.56 190 SER A C 1
ATOM 1499 O O . SER A 1 190 ? -13.729 -10.160 13.395 1.00 97.56 190 SER A O 1
ATOM 1501 N N . GLY A 1 191 ? -11.941 -11.032 12.325 1.00 97.75 191 GLY A N 1
ATOM 1502 C CA . GLY A 1 191 ? -11.935 -12.310 13.036 1.00 97.75 191 GLY A CA 1
ATOM 1503 C C . GLY A 1 191 ? -11.704 -12.145 14.540 1.00 97.75 191 GLY A C 1
ATOM 1504 O O . GLY A 1 191 ? -12.497 -12.647 15.335 1.00 97.75 191 GLY A O 1
ATOM 1505 N N . THR A 1 192 ? -10.678 -11.385 14.938 1.00 98.25 192 THR A N 1
ATOM 1506 C CA . THR A 1 192 ? -10.390 -11.097 16.353 1.00 98.25 192 THR A CA 1
ATOM 1507 C C . THR A 1 192 ? -11.562 -10.391 17.032 1.00 98.25 192 THR A C 1
ATOM 1509 O O . THR A 1 192 ? -12.029 -10.829 18.078 1.00 98.25 192 THR A O 1
ATOM 1512 N N . ALA A 1 193 ? -12.082 -9.316 16.436 1.00 98.06 193 ALA A N 1
ATOM 1513 C CA . ALA A 1 193 ? -13.179 -8.544 17.011 1.00 98.06 193 ALA A CA 1
ATOM 1514 C C . ALA A 1 193 ? -14.439 -9.405 17.196 1.00 98.06 193 ALA A C 1
ATOM 1516 O O . ALA A 1 193 ? -15.091 -9.323 18.236 1.00 98.06 193 ALA A O 1
ATOM 1517 N N . SER A 1 194 ? -14.752 -10.266 16.221 1.00 97.94 194 SER A N 1
ATOM 1518 C CA . SER A 1 194 ? -15.863 -11.215 16.327 1.00 97.94 194 SER A CA 1
ATOM 1519 C C . SER A 1 194 ? -15.649 -12.214 17.468 1.00 97.94 194 SER A C 1
ATOM 1521 O O . SER A 1 194 ? -16.538 -12.376 18.301 1.00 97.94 194 SER A O 1
ATOM 1523 N N . ALA A 1 195 ? -14.458 -12.813 17.576 1.00 98.12 195 ALA A N 1
ATOM 1524 C CA . ALA A 1 195 ? -14.122 -13.746 18.656 1.00 98.12 195 ALA A CA 1
ATOM 1525 C C . ALA A 1 195 ? -14.174 -13.100 20.055 1.00 98.12 195 ALA A C 1
ATOM 1527 O O . ALA A 1 195 ? -14.456 -13.775 21.043 1.00 98.12 195 ALA A O 1
ATOM 1528 N N . HIS A 1 196 ? -13.943 -11.790 20.136 1.00 98.44 196 HIS A N 1
ATOM 1529 C CA . HIS A 1 196 ? -14.000 -11.012 21.373 1.00 98.44 196 HIS A CA 1
ATOM 1530 C C . HIS A 1 196 ? -15.390 -10.414 21.674 1.00 98.44 196 HIS A C 1
ATOM 1532 O O . HIS A 1 196 ? -15.555 -9.706 22.671 1.00 98.44 196 HIS A O 1
ATOM 1538 N N . GLY A 1 197 ? -16.411 -10.717 20.865 1.00 97.50 197 GLY A N 1
ATOM 1539 C CA . GLY A 1 197 ? -17.797 -10.324 21.134 1.00 97.50 197 GLY A CA 1
ATOM 1540 C C . GLY A 1 197 ? -18.186 -8.943 20.598 1.00 97.50 197 GLY A C 1
ATOM 1541 O O . GLY A 1 197 ? -18.902 -8.202 21.272 1.00 97.50 197 GLY A O 1
ATOM 1542 N N . VAL A 1 198 ? -17.706 -8.566 19.406 1.00 97.62 198 VAL A N 1
ATOM 1543 C CA . VAL A 1 198 ? -18.377 -7.532 18.598 1.00 97.62 198 VAL A CA 1
ATOM 1544 C C . VAL A 1 198 ? -19.679 -8.100 18.032 1.00 97.62 198 VAL A C 1
ATOM 1546 O O . VAL A 1 198 ? -19.657 -9.049 17.251 1.00 97.62 198 VAL A O 1
ATOM 1549 N N . ASP A 1 199 ? -20.793 -7.449 18.361 1.00 93.69 199 ASP A N 1
ATOM 1550 C CA . ASP A 1 199 ? -22.121 -7.736 17.806 1.00 93.69 199 ASP A CA 1
ATOM 1551 C C . ASP A 1 199 ? -22.391 -6.892 16.552 1.00 93.69 199 ASP A C 1
ATOM 1553 O O . ASP A 1 199 ? -22.943 -7.359 15.558 1.00 93.69 199 ASP A O 1
ATOM 1557 N N . ASN A 1 200 ? -21.981 -5.619 16.582 1.00 97.38 200 ASN A N 1
ATOM 1558 C CA . ASN A 1 200 ? -22.158 -4.674 15.488 1.00 97.38 200 ASN A CA 1
ATOM 1559 C C . ASN A 1 200 ? -20.799 -4.179 14.984 1.00 97.38 200 ASN A C 1
ATOM 1561 O O . ASN A 1 200 ? -20.217 -3.210 15.489 1.00 97.38 200 ASN A O 1
ATOM 1565 N N . TYR A 1 201 ? -20.315 -4.838 13.931 1.00 96.94 201 TYR A N 1
ATOM 1566 C CA . TYR A 1 201 ? -19.031 -4.510 13.321 1.00 96.94 201 TYR A CA 1
ATOM 1567 C C . TYR A 1 201 ? -18.994 -3.100 12.722 1.00 96.94 201 TYR A C 1
ATOM 1569 O O . TYR A 1 201 ? -17.948 -2.456 12.742 1.00 96.94 201 TYR A O 1
ATOM 1577 N N . ALA A 1 202 ? -20.125 -2.573 12.243 1.00 97.31 202 ALA A N 1
ATOM 1578 C CA . ALA A 1 202 ? -20.171 -1.228 11.677 1.00 97.31 202 ALA A CA 1
ATOM 1579 C C . ALA A 1 202 ? -19.878 -0.157 12.739 1.00 97.31 202 ALA A C 1
ATOM 1581 O O . ALA A 1 202 ? -19.148 0.792 12.458 1.00 97.31 202 ALA A O 1
ATOM 1582 N N . PHE A 1 203 ? -20.380 -0.316 13.970 1.00 98.31 203 PHE A N 1
ATOM 1583 C CA . PHE A 1 203 ? -20.050 0.599 15.068 1.00 98.31 203 PHE A CA 1
ATOM 1584 C C . PHE A 1 203 ? -18.590 0.491 15.502 1.00 98.31 203 PHE A C 1
ATOM 1586 O O . PHE A 1 203 ? -17.945 1.524 15.694 1.00 98.31 203 PHE A O 1
ATOM 1593 N N . PHE A 1 204 ? -18.059 -0.731 15.577 1.00 98.69 204 PHE A N 1
ATOM 1594 C CA . PHE A 1 204 ? -16.645 -0.982 15.855 1.00 98.69 204 PHE A CA 1
ATOM 1595 C C . PHE A 1 204 ? -15.734 -0.325 14.807 1.00 98.69 204 PHE A C 1
ATOM 1597 O O . PHE A 1 204 ? -14.849 0.462 15.146 1.00 98.69 204 PHE A O 1
ATOM 1604 N N . GLN A 1 205 ? -16.006 -0.565 13.523 1.00 97.50 205 GLN A N 1
ATOM 1605 C CA . GLN A 1 205 ? -15.261 0.034 12.421 1.00 97.50 205 GLN A CA 1
ATOM 1606 C C . GLN A 1 205 ? -15.354 1.564 12.461 1.00 97.50 205 GLN A C 1
ATOM 1608 O O . GLN A 1 205 ? -14.332 2.246 12.361 1.00 97.50 205 GLN A O 1
ATOM 1613 N N . ASN A 1 206 ? -16.555 2.116 12.661 1.00 98.12 206 ASN A N 1
ATOM 1614 C CA . ASN A 1 206 ? -16.740 3.561 12.768 1.00 98.12 206 ASN A CA 1
ATOM 1615 C C . ASN A 1 206 ? -15.947 4.171 13.926 1.00 98.12 206 ASN A C 1
ATOM 1617 O O . ASN A 1 206 ? -15.443 5.278 13.770 1.00 98.12 206 ASN A O 1
ATOM 1621 N N . ALA A 1 207 ? -15.802 3.479 15.057 1.00 98.62 207 ALA A N 1
ATOM 1622 C CA . ALA A 1 207 ? -15.005 3.962 16.183 1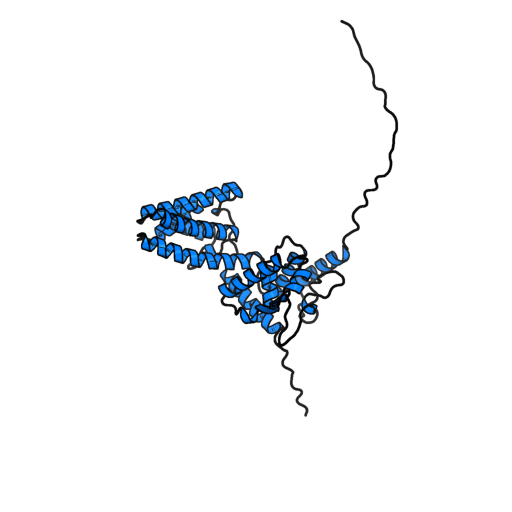.00 98.62 207 ALA A CA 1
ATOM 1623 C C . ALA A 1 207 ? -13.529 4.155 15.803 1.00 98.62 207 ALA A C 1
ATOM 1625 O O . ALA A 1 207 ? -12.957 5.216 16.054 1.00 98.62 207 ALA A O 1
ATOM 1626 N N . GLY A 1 208 ? -12.945 3.197 15.076 1.00 98.19 208 GLY A N 1
ATOM 1627 C CA . GLY A 1 208 ? -11.590 3.334 14.534 1.00 98.19 208 GLY A CA 1
ATOM 1628 C C . GLY A 1 208 ? -11.439 4.485 13.528 1.00 98.19 208 GLY A C 1
ATOM 1629 O O . GLY A 1 208 ? -10.399 5.150 13.488 1.00 98.19 208 GLY A O 1
ATOM 1630 N N . TYR A 1 209 ? -12.467 4.766 12.718 1.00 98.44 209 TYR A N 1
ATOM 1631 C CA . TYR A 1 209 ? -12.472 5.945 11.840 1.00 98.44 209 TYR A CA 1
ATOM 1632 C C . TYR A 1 209 ? -12.584 7.251 12.630 1.00 98.44 209 TYR A C 1
ATOM 1634 O O . TYR A 1 209 ? -11.784 8.155 12.387 1.00 98.44 209 TYR A O 1
ATOM 1642 N N . ARG A 1 210 ? -13.480 7.328 13.622 1.00 98.69 210 ARG A N 1
ATOM 1643 C CA . ARG A 1 210 ? -13.617 8.510 14.484 1.00 98.69 210 ARG A CA 1
ATOM 1644 C C . ARG A 1 210 ? -12.319 8.835 15.206 1.00 98.69 210 ARG A C 1
ATOM 1646 O O . ARG A 1 210 ? -11.914 9.989 15.184 1.00 98.69 210 ARG A O 1
ATOM 1653 N N . GLY A 1 211 ? -11.633 7.831 15.751 1.00 98.62 211 GLY A N 1
ATOM 1654 C CA . GLY A 1 211 ? -10.341 8.032 16.405 1.00 98.62 211 GLY A CA 1
ATOM 1655 C C . GLY A 1 211 ? -9.298 8.659 15.476 1.00 98.62 211 GLY A C 1
ATOM 1656 O O . GLY A 1 211 ? -8.631 9.623 15.843 1.00 98.62 211 GLY A O 1
ATOM 1657 N N . LEU A 1 212 ? -9.172 8.145 14.248 1.00 98.56 212 LEU A N 1
ATOM 1658 C CA . LEU A 1 212 ? -8.161 8.629 13.302 1.00 98.56 212 LEU A CA 1
ATOM 1659 C C . LEU A 1 212 ? -8.526 9.995 12.693 1.00 98.56 212 LEU A C 1
ATOM 1661 O O . LEU A 1 212 ? -7.682 10.884 12.584 1.00 98.56 212 LEU A O 1
ATOM 1665 N N . TYR A 1 213 ? -9.783 10.189 12.303 1.00 98.56 213 TYR A N 1
ATOM 1666 C CA . TYR A 1 213 ? -10.201 11.317 11.464 1.00 98.56 213 TYR A CA 1
ATOM 1667 C C . TYR A 1 213 ? -11.003 12.398 12.194 1.00 98.56 213 TYR A C 1
ATOM 1669 O O . TYR A 1 213 ? -11.263 13.443 11.601 1.00 98.56 213 TYR A O 1
ATOM 1677 N N . ASN A 1 214 ? -11.435 12.161 13.438 1.00 98.12 214 ASN A N 1
ATOM 1678 C CA . ASN A 1 214 ? -12.524 12.909 14.084 1.00 98.12 214 ASN A CA 1
ATOM 1679 C C . ASN A 1 214 ? -13.800 12.961 13.219 1.00 98.12 214 ASN A C 1
ATOM 1681 O O . ASN A 1 214 ? -14.571 13.917 13.271 1.00 98.12 214 ASN A O 1
ATOM 1685 N N . MET A 1 215 ? -13.997 11.935 12.392 1.00 98.12 215 MET A N 1
ATOM 1686 C CA . MET A 1 215 ? -15.089 11.799 11.436 1.00 98.12 215 MET A CA 1
ATOM 1687 C C . MET A 1 215 ? -15.539 10.343 11.410 1.00 98.12 215 MET A C 1
ATOM 1689 O O . MET A 1 215 ? -14.714 9.434 11.515 1.00 98.12 215 MET A O 1
ATOM 1693 N N . ASP A 1 216 ? -16.835 10.109 11.245 1.00 97.19 216 ASP A N 1
ATOM 1694 C CA . ASP A 1 216 ? -17.330 8.773 10.932 1.00 97.19 216 ASP A CA 1
ATOM 1695 C C . ASP A 1 216 ? -16.978 8.362 9.487 1.00 97.19 216 ASP A C 1
ATOM 1697 O O . ASP A 1 216 ? -16.540 9.168 8.658 1.00 97.19 216 ASP A O 1
ATOM 1701 N N . LEU A 1 217 ? -17.165 7.079 9.166 1.00 96.38 217 LEU A N 1
ATOM 1702 C CA . LEU A 1 217 ? -16.853 6.544 7.843 1.00 96.38 217 LEU A CA 1
ATOM 1703 C C . LEU A 1 217 ? -17.626 7.254 6.722 1.00 96.38 217 LEU A C 1
ATOM 1705 O O . LEU A 1 217 ? -17.082 7.440 5.636 1.00 96.38 217 LEU A O 1
ATOM 1709 N N . SER A 1 218 ? -18.874 7.664 6.957 1.00 96.75 218 SER A N 1
ATOM 1710 C CA . SER A 1 218 ? -19.697 8.347 5.951 1.00 96.75 218 SER A CA 1
ATOM 1711 C C . SER A 1 218 ? -19.120 9.723 5.614 1.00 96.75 218 SER A C 1
ATOM 1713 O O . SER A 1 218 ? -18.942 10.069 4.445 1.00 96.75 218 SER A O 1
ATOM 1715 N N . GLN A 1 219 ? -18.720 10.476 6.636 1.00 98.12 219 GLN A N 1
ATOM 1716 C CA . GLN A 1 219 ? -18.062 11.770 6.487 1.00 98.12 219 GLN A CA 1
ATOM 1717 C C . GLN A 1 219 ? -16.726 11.649 5.743 1.00 98.12 219 GLN A C 1
ATOM 1719 O O . GLN A 1 219 ? -16.470 12.427 4.820 1.00 98.12 219 GLN A O 1
ATOM 1724 N N . VAL A 1 220 ? -15.903 10.642 6.071 1.00 97.81 220 VAL A N 1
ATOM 1725 C CA . VAL A 1 220 ? -14.640 10.379 5.355 1.00 97.81 220 VAL A CA 1
ATOM 1726 C C . VAL A 1 220 ? -14.904 10.059 3.882 1.00 97.81 220 VAL A C 1
ATOM 1728 O O . VAL A 1 220 ? -14.244 10.615 3.003 1.00 97.81 220 VAL A O 1
ATOM 1731 N N . ARG A 1 221 ? -15.902 9.216 3.587 1.00 97.31 221 ARG A N 1
ATOM 1732 C CA . ARG A 1 221 ? -16.295 8.881 2.207 1.00 97.31 221 ARG A CA 1
ATOM 1733 C C . ARG A 1 221 ? -16.709 10.116 1.413 1.00 97.31 221 ARG A C 1
ATOM 1735 O O . ARG A 1 221 ? -16.237 10.295 0.292 1.00 97.31 221 ARG A O 1
ATOM 1742 N N . ASN A 1 222 ? -17.543 10.969 2.003 1.00 96.62 222 ASN A N 1
ATOM 1743 C CA . ASN A 1 222 ? -18.020 12.193 1.364 1.00 96.62 222 ASN A CA 1
ATOM 1744 C C . ASN A 1 222 ? -16.866 13.160 1.094 1.00 96.62 222 ASN A C 1
ATOM 1746 O O . ASN A 1 222 ? -16.725 13.658 -0.020 1.00 96.62 222 ASN A O 1
ATOM 1750 N N . LYS A 1 223 ? -15.984 13.361 2.079 1.00 95.69 223 LYS A N 1
ATOM 1751 C CA . LYS A 1 223 ? -14.816 14.242 1.948 1.00 95.69 223 LYS A CA 1
ATOM 1752 C C . LYS A 1 223 ? -13.849 13.789 0.851 1.00 95.69 223 LYS A C 1
ATOM 1754 O O . LYS A 1 223 ? -13.213 14.624 0.217 1.00 95.69 223 LYS A O 1
ATOM 1759 N N . LYS A 1 224 ? -13.741 12.478 0.624 1.00 95.19 224 LYS A N 1
ATOM 1760 C CA . LYS A 1 224 ? -12.865 11.877 -0.394 1.00 95.19 224 LYS A CA 1
ATOM 1761 C C . LYS A 1 224 ? -13.556 11.667 -1.750 1.00 95.19 224 LYS A C 1
ATOM 1763 O O . LYS A 1 224 ? -12.912 11.174 -2.670 1.00 95.19 224 LYS A O 1
ATOM 1768 N N . GLY A 1 225 ? -14.842 12.009 -1.888 1.00 95.56 225 GLY A N 1
ATOM 1769 C CA . GLY A 1 225 ? -15.595 11.826 -3.135 1.00 95.56 225 GLY A CA 1
ATOM 1770 C C . GLY A 1 225 ? -15.761 10.357 -3.542 1.00 95.56 225 GLY A C 1
ATOM 1771 O O . GLY A 1 225 ? -15.712 10.028 -4.726 1.00 95.56 225 GLY A O 1
ATOM 1772 N N . VAL A 1 226 ? -15.906 9.455 -2.567 1.00 96.75 226 VAL A N 1
ATOM 1773 C CA . VAL A 1 226 ? -15.884 8.001 -2.792 1.00 96.75 226 VAL A CA 1
ATOM 1774 C C . VAL A 1 226 ? -17.220 7.527 -3.371 1.00 96.75 226 VAL A C 1
ATOM 1776 O O . VAL A 1 226 ? -18.248 7.667 -2.701 1.00 96.75 226 VAL A O 1
ATOM 1779 N N . PRO A 1 227 ? -17.238 6.890 -4.558 1.00 94.62 227 PRO A N 1
ATOM 1780 C CA . PRO A 1 227 ? -18.462 6.346 -5.135 1.00 94.62 227 PRO A CA 1
ATOM 1781 C C . PRO A 1 227 ? -19.125 5.278 -4.253 1.00 94.62 227 PRO A C 1
ATOM 1783 O O . PRO A 1 227 ? -18.480 4.585 -3.453 1.00 94.62 227 PRO A O 1
ATOM 1786 N N . ASN A 1 228 ? -20.432 5.093 -4.441 1.00 91.19 228 ASN A N 1
ATOM 1787 C CA . ASN A 1 228 ? -21.188 4.036 -3.769 1.00 91.19 228 ASN A CA 1
ATOM 1788 C C . ASN A 1 228 ? -20.593 2.648 -4.063 1.00 91.19 228 ASN A C 1
ATOM 1790 O O . ASN A 1 228 ? -20.143 2.368 -5.174 1.00 91.19 228 ASN A O 1
ATOM 1794 N N . GLY A 1 229 ? -20.557 1.787 -3.042 1.00 90.12 229 GLY A N 1
ATOM 1795 C CA . GLY A 1 229 ? -20.005 0.429 -3.145 1.00 90.12 229 GLY A CA 1
ATOM 1796 C C . GLY A 1 229 ? -18.476 0.340 -3.243 1.00 90.12 229 GLY A C 1
ATOM 1797 O O . GLY A 1 229 ? -17.942 -0.758 -3.370 1.00 90.12 229 GLY A O 1
ATOM 1798 N N . ARG A 1 230 ? -17.746 1.462 -3.182 1.00 95.00 230 ARG A N 1
ATOM 1799 C CA . ARG A 1 230 ? -16.272 1.482 -3.161 1.00 95.00 230 ARG A CA 1
ATOM 1800 C C . ARG A 1 230 ? -15.735 1.789 -1.771 1.00 95.00 230 ARG A C 1
ATOM 1802 O O . ARG A 1 230 ? -16.389 2.503 -1.020 1.00 95.00 230 ARG A O 1
ATOM 1809 N N . SER A 1 231 ? -14.553 1.280 -1.425 1.00 95.62 231 SER A N 1
ATOM 1810 C CA . SER A 1 231 ? -13.895 1.597 -0.150 1.00 95.62 231 SER A CA 1
ATOM 1811 C C . SER A 1 231 ? -13.203 2.962 -0.227 1.00 95.62 231 SER A C 1
ATOM 1813 O O . SER A 1 231 ? -12.583 3.242 -1.254 1.00 95.62 231 SER A O 1
ATOM 1815 N N . PRO A 1 232 ? -13.238 3.803 0.828 1.00 96.69 232 PRO A N 1
ATOM 1816 C CA . PRO A 1 232 ? -12.451 5.034 0.852 1.00 96.69 232 PRO A CA 1
ATOM 1817 C C . PRO A 1 232 ? -10.945 4.769 0.738 1.00 96.69 232 PRO A C 1
ATOM 1819 O O . PRO A 1 232 ? -10.243 5.581 0.147 1.00 96.69 232 PRO A O 1
ATOM 1822 N N . LEU A 1 233 ? -10.470 3.605 1.201 1.00 97.19 233 LEU A N 1
ATOM 1823 C CA . LEU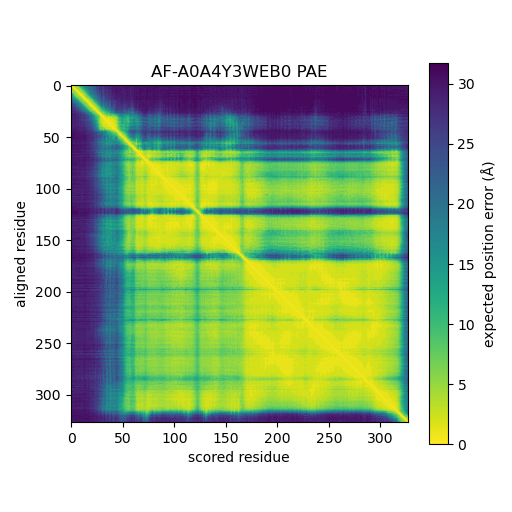 A 1 233 ? -9.070 3.180 1.098 1.00 97.19 233 LEU A CA 1
ATOM 1824 C C . LEU A 1 233 ? -8.571 3.147 -0.358 1.00 97.19 233 LEU A C 1
ATOM 1826 O O . LEU A 1 233 ? -7.407 3.428 -0.622 1.00 97.19 233 LEU A O 1
ATOM 1830 N N . ASP A 1 234 ? -9.451 2.878 -1.329 1.00 96.81 234 ASP A N 1
ATOM 1831 C CA . ASP A 1 234 ? -9.080 2.834 -2.751 1.00 96.81 234 ASP A CA 1
ATOM 1832 C C . ASP A 1 234 ? -8.725 4.222 -3.327 1.00 96.81 234 ASP A C 1
ATOM 1834 O O . ASP A 1 234 ? -8.183 4.317 -4.430 1.00 96.81 234 ASP A O 1
ATOM 1838 N N . PHE A 1 235 ? -9.027 5.291 -2.585 1.00 96.69 235 PHE A N 1
ATOM 1839 C CA . PHE A 1 235 ? -8.839 6.697 -2.960 1.00 96.69 235 PHE A CA 1
ATOM 1840 C C . PHE A 1 235 ? -7.871 7.417 -2.013 1.00 96.69 235 PHE A C 1
ATOM 1842 O O . PHE A 1 235 ? -7.793 8.642 -2.011 1.00 96.69 235 PHE A O 1
ATOM 1849 N N . MET A 1 236 ? -7.133 6.672 -1.189 1.00 96.56 236 MET A N 1
ATOM 1850 C CA . MET A 1 236 ? -6.160 7.224 -0.248 1.00 96.56 236 MET A CA 1
ATOM 1851 C C . MET A 1 236 ? -4.751 7.207 -0.834 1.00 96.56 236 MET A C 1
ATOM 1853 O O . MET A 1 236 ? -4.380 6.278 -1.559 1.00 96.56 236 MET A O 1
ATOM 1857 N N . GLY A 1 237 ? -3.966 8.239 -0.520 1.00 95.12 237 GLY A N 1
ATOM 1858 C CA . GLY A 1 237 ? -2.534 8.283 -0.821 1.00 95.12 237 GLY A CA 1
ATOM 1859 C C . GLY A 1 237 ? -1.729 7.320 0.059 1.00 95.12 237 GLY A C 1
ATOM 1860 O O . GLY A 1 237 ? -2.254 6.741 1.013 1.00 95.12 237 GLY A O 1
ATOM 1861 N N . LYS A 1 238 ? -0.436 7.163 -0.239 1.00 94.06 238 LYS A N 1
ATOM 1862 C CA . LYS A 1 238 ? 0.452 6.222 0.461 1.00 94.06 238 LYS A CA 1
ATOM 1863 C C . LYS A 1 238 ? 0.500 6.445 1.976 1.00 94.06 238 LYS A C 1
ATOM 1865 O O . LYS A 1 238 ? 0.283 5.507 2.738 1.00 94.06 238 LYS A O 1
ATOM 1870 N N . THR A 1 239 ? 0.718 7.687 2.408 1.00 95.06 239 THR A N 1
ATOM 1871 C CA . THR A 1 239 ? 0.794 8.057 3.834 1.00 95.06 239 THR A CA 1
ATOM 1872 C C . THR A 1 239 ? -0.485 7.705 4.589 1.00 95.06 239 THR A C 1
ATOM 1874 O O . THR A 1 239 ? -0.443 7.177 5.697 1.00 95.06 239 THR A O 1
ATOM 1877 N N . GLU A 1 240 ? -1.639 7.960 3.977 1.00 97.38 240 GLU A N 1
ATOM 1878 C CA . GLU A 1 240 ? -2.936 7.694 4.595 1.00 97.38 240 GLU A CA 1
ATOM 1879 C C . GLU A 1 240 ? -3.243 6.190 4.663 1.00 97.38 240 GLU A C 1
ATOM 1881 O O . GLU A 1 240 ? -3.762 5.706 5.673 1.00 97.38 240 GLU A O 1
ATOM 1886 N N . LEU A 1 241 ? -2.874 5.431 3.626 1.00 97.88 241 LEU A N 1
ATOM 1887 C CA . LEU A 1 241 ? -2.959 3.970 3.633 1.00 97.88 241 LEU A CA 1
ATOM 1888 C C . LEU A 1 241 ? -2.073 3.358 4.724 1.00 97.88 241 LEU A C 1
ATOM 1890 O O . LEU A 1 241 ? -2.541 2.496 5.466 1.00 97.88 241 LEU A O 1
ATOM 1894 N N . ALA A 1 242 ? -0.832 3.833 4.866 1.00 96.44 242 ALA A N 1
ATOM 1895 C CA . ALA A 1 242 ? 0.089 3.375 5.905 1.00 96.44 242 ALA A CA 1
ATOM 1896 C C . ALA A 1 242 ? -0.454 3.654 7.318 1.00 96.44 242 ALA A C 1
ATOM 1898 O O . ALA A 1 242 ? -0.411 2.779 8.182 1.00 96.44 242 ALA A O 1
ATOM 1899 N N . ALA A 1 243 ? -1.043 4.833 7.543 1.00 97.88 243 ALA A N 1
ATOM 1900 C CA . ALA A 1 243 ? -1.682 5.164 8.816 1.00 97.88 243 ALA A CA 1
ATOM 1901 C C . ALA A 1 243 ? -2.869 4.239 9.138 1.00 97.88 243 ALA A C 1
ATOM 1903 O O . ALA A 1 243 ? -3.006 3.773 10.270 1.00 97.88 243 ALA A O 1
ATOM 1904 N N . ASN A 1 244 ? -3.713 3.927 8.148 1.00 98.44 244 ASN A N 1
ATOM 1905 C CA . ASN A 1 244 ? -4.826 2.991 8.333 1.00 98.44 244 ASN A CA 1
ATOM 1906 C C . ASN A 1 244 ? -4.339 1.560 8.594 1.00 98.44 244 ASN A C 1
ATOM 1908 O O . ASN A 1 244 ? -4.915 0.887 9.450 1.00 98.44 244 ASN A O 1
ATOM 1912 N N . LEU A 1 245 ? -3.281 1.119 7.904 1.00 98.12 245 LEU A N 1
ATOM 1913 C CA . LEU A 1 245 ? -2.641 -0.175 8.141 1.00 98.12 245 LEU A CA 1
ATOM 1914 C C . LEU A 1 245 ? -2.139 -0.276 9.575 1.00 98.12 245 LEU A C 1
ATOM 1916 O O . LEU A 1 245 ? -2.510 -1.204 10.289 1.00 98.12 245 LEU A O 1
ATOM 1920 N N . PHE A 1 246 ? -1.377 0.719 10.024 1.00 98.06 246 PHE A N 1
ATOM 1921 C CA . PHE A 1 246 ? -0.860 0.746 11.384 1.00 98.06 246 PHE A CA 1
ATOM 1922 C C . PHE A 1 246 ? -1.988 0.762 12.423 1.00 98.06 246 PHE A C 1
ATOM 1924 O O . PHE A 1 246 ? -1.982 -0.051 13.343 1.00 98.06 246 PHE A O 1
ATOM 1931 N N . ARG A 1 247 ? -3.016 1.603 12.235 1.00 98.19 247 ARG A N 1
ATOM 1932 C CA . ARG A 1 247 ? -4.196 1.635 13.113 1.00 98.19 247 ARG A CA 1
ATOM 1933 C C . ARG A 1 247 ? -4.858 0.262 13.233 1.00 98.19 247 ARG A C 1
ATOM 1935 O O . ARG A 1 247 ? -5.180 -0.155 14.342 1.00 98.19 247 ARG A O 1
ATOM 1942 N N . ILE A 1 248 ? -5.112 -0.414 12.111 1.00 98.44 248 ILE A N 1
ATOM 1943 C CA . ILE A 1 248 ? -5.802 -1.713 12.094 1.00 98.44 248 ILE A CA 1
ATOM 1944 C C . ILE A 1 248 ? -4.957 -2.777 12.794 1.00 98.44 248 ILE A C 1
ATOM 1946 O O . ILE A 1 248 ? -5.467 -3.449 13.688 1.00 98.44 248 ILE A O 1
ATOM 1950 N N . THR A 1 249 ? -3.668 -2.869 12.460 1.00 97.81 249 THR A N 1
ATOM 1951 C CA . THR A 1 249 ? -2.734 -3.811 13.091 1.00 97.81 249 THR A CA 1
ATOM 1952 C C . THR A 1 249 ? -2.640 -3.586 14.601 1.00 97.81 249 THR A C 1
ATOM 1954 O O . THR A 1 249 ? -2.781 -4.529 15.372 1.00 97.81 249 THR A O 1
ATOM 1957 N N . GLN A 1 250 ? -2.484 -2.337 15.045 1.00 98.56 250 GLN A N 1
ATOM 1958 C CA . GLN A 1 250 ? -2.366 -2.020 16.471 1.00 98.56 250 GLN A CA 1
ATOM 1959 C C . GLN A 1 250 ? -3.679 -2.205 17.237 1.00 98.56 250 GLN A C 1
ATOM 1961 O O . GLN A 1 250 ? -3.665 -2.580 18.405 1.00 98.56 250 GLN A O 1
ATOM 1966 N N . THR A 1 251 ? -4.827 -1.985 16.590 1.00 98.69 251 THR A N 1
ATOM 1967 C CA . THR A 1 251 ? -6.131 -2.295 17.195 1.00 98.69 251 THR A CA 1
ATOM 1968 C C . THR A 1 251 ? -6.254 -3.795 17.442 1.00 98.69 251 THR A C 1
ATOM 1970 O O . THR A 1 251 ? -6.654 -4.207 18.526 1.00 98.69 251 THR A O 1
ATOM 1973 N N . ASP A 1 252 ? -5.868 -4.602 16.456 1.00 98.56 252 ASP A N 1
ATOM 1974 C CA . ASP A 1 252 ? -5.906 -6.062 16.523 1.00 98.56 252 ASP A CA 1
ATOM 1975 C C . ASP A 1 252 ? -4.989 -6.605 17.634 1.00 98.56 252 ASP A C 1
ATOM 1977 O O . ASP A 1 252 ? -5.400 -7.419 18.460 1.00 98.56 252 ASP A O 1
ATOM 1981 N N . GLU A 1 253 ? -3.759 -6.090 17.717 1.00 98.25 253 GLU A N 1
ATOM 1982 C CA . GLU A 1 253 ? -2.813 -6.414 18.791 1.00 98.25 253 GLU A CA 1
ATOM 1983 C C . GLU A 1 253 ? -3.316 -5.982 20.169 1.00 98.25 253 GLU A C 1
ATOM 1985 O O . GLU A 1 253 ? -3.273 -6.779 21.104 1.00 98.25 253 GLU A O 1
ATOM 1990 N N . LYS A 1 254 ? -3.841 -4.758 20.304 1.00 98.50 254 LYS A N 1
ATOM 1991 C CA . LYS A 1 254 ? -4.370 -4.257 21.579 1.00 98.50 254 LYS A CA 1
ATOM 1992 C C . LYS A 1 254 ? -5.508 -5.131 22.099 1.00 98.50 254 LYS A C 1
ATOM 1994 O O . LYS A 1 254 ? -5.510 -5.480 23.275 1.00 98.50 254 LYS A O 1
ATOM 1999 N N . ILE A 1 255 ? -6.450 -5.505 21.230 1.00 98.62 255 ILE A N 1
ATOM 2000 C CA . ILE A 1 255 ? -7.582 -6.361 21.607 1.00 98.62 255 ILE A CA 1
ATOM 2001 C C . ILE A 1 255 ? -7.088 -7.709 22.136 1.00 98.62 255 ILE A C 1
ATOM 2003 O O . ILE A 1 255 ? -7.547 -8.142 23.192 1.00 98.62 255 ILE A O 1
ATOM 2007 N N . ARG A 1 256 ? -6.137 -8.342 21.436 1.00 98.19 256 ARG A N 1
ATOM 2008 C CA . ARG A 1 256 ? -5.574 -9.635 21.848 1.00 98.19 256 ARG A CA 1
ATOM 2009 C C . ARG A 1 256 ? -4.781 -9.543 23.148 1.00 98.19 256 ARG A C 1
ATOM 2011 O O . ARG A 1 256 ? -4.987 -10.360 24.037 1.00 98.19 256 ARG A O 1
ATOM 2018 N N . ASN A 1 257 ? -3.891 -8.561 23.262 1.00 98.06 257 ASN A N 1
ATOM 2019 C CA . ASN A 1 257 ? -2.969 -8.448 24.394 1.00 98.06 257 ASN A CA 1
ATOM 2020 C C . ASN A 1 257 ? -3.682 -8.088 25.701 1.00 98.06 257 ASN A C 1
ATOM 2022 O O . ASN A 1 257 ? -3.274 -8.539 26.766 1.00 98.06 257 ASN A O 1
ATOM 2026 N N . GLU A 1 258 ? -4.734 -7.275 25.624 1.00 98.25 258 GLU A N 1
ATOM 2027 C CA . GLU A 1 258 ? -5.499 -6.830 26.794 1.00 98.25 258 GLU A CA 1
ATOM 2028 C C . GLU A 1 258 ? -6.772 -7.664 27.025 1.00 98.25 258 GLU A C 1
ATOM 2030 O O . GLU A 1 258 ? -7.560 -7.325 27.905 1.00 98.25 258 GLU A O 1
ATOM 2035 N N . ASP A 1 259 ? -6.994 -8.722 26.230 1.00 98.06 259 ASP A N 1
ATOM 2036 C CA . ASP A 1 259 ? -8.227 -9.528 26.193 1.00 98.06 259 ASP A CA 1
ATOM 2037 C C . ASP A 1 259 ? -9.498 -8.657 26.248 1.00 98.06 259 ASP A C 1
ATOM 2039 O O . ASP A 1 259 ? -10.433 -8.895 27.014 1.00 98.06 259 ASP A O 1
ATOM 2043 N N . VAL A 1 260 ? -9.527 -7.589 25.442 1.00 98.38 260 VAL A N 1
ATOM 2044 C CA . VAL A 1 260 ? -10.649 -6.640 25.435 1.00 98.38 260 VAL A CA 1
ATOM 2045 C C . VAL A 1 260 ? -11.882 -7.360 24.907 1.00 98.38 260 VAL A C 1
ATOM 2047 O O . VAL A 1 260 ? -11.841 -7.908 23.812 1.00 98.38 260 VAL A O 1
ATOM 2050 N N . ARG A 1 261 ? -12.992 -7.350 25.651 1.00 98.31 261 ARG A N 1
ATOM 2051 C CA . ARG A 1 261 ? -14.214 -8.078 25.275 1.00 98.31 261 ARG A CA 1
ATOM 2052 C C . ARG A 1 261 ? -15.457 -7.206 25.279 1.00 98.31 261 ARG A C 1
ATOM 2054 O O . ARG A 1 261 ? -15.584 -6.274 26.073 1.00 98.31 261 ARG A O 1
ATOM 2061 N N . GLY A 1 262 ? -16.398 -7.569 24.416 1.00 98.25 262 GLY A N 1
ATOM 2062 C CA . GLY A 1 262 ? -17.696 -6.924 24.275 1.00 98.25 262 GLY A CA 1
ATOM 2063 C C . GLY A 1 262 ? -17.662 -5.651 23.429 1.00 98.25 262 GLY A C 1
ATOM 2064 O O . GLY A 1 262 ? -16.655 -4.947 23.327 1.00 98.25 262 GLY A O 1
ATOM 2065 N N . GLN A 1 263 ? -18.816 -5.326 22.849 1.00 98.44 263 GLN A N 1
ATOM 2066 C CA . GLN A 1 263 ? -18.983 -4.261 21.859 1.00 98.44 263 GLN A CA 1
ATOM 2067 C C . GLN A 1 263 ? -18.361 -2.908 22.262 1.00 98.44 263 GLN A C 1
ATOM 2069 O O . GLN A 1 263 ? -17.536 -2.354 21.535 1.00 98.44 263 GLN A O 1
ATOM 2074 N N . LYS A 1 264 ? -18.747 -2.344 23.416 1.00 98.62 264 LYS A N 1
ATOM 2075 C CA . LYS A 1 264 ? -18.318 -0.989 23.816 1.00 98.62 264 LYS A CA 1
ATOM 2076 C C . LYS A 1 264 ? -16.834 -0.889 24.182 1.00 98.62 264 LYS A C 1
ATOM 2078 O O . LYS A 1 264 ? -16.197 0.069 23.739 1.00 98.62 264 LYS A O 1
ATOM 2083 N N . PRO A 1 265 ? -16.252 -1.819 24.959 1.00 98.69 265 PRO A N 1
ATOM 2084 C CA . PRO A 1 265 ? -14.806 -1.850 25.165 1.00 98.69 265 PRO A CA 1
ATOM 2085 C C . PRO A 1 265 ? -14.010 -1.959 23.858 1.00 98.69 265 PRO A C 1
ATOM 2087 O O . PRO A 1 265 ? -13.044 -1.217 23.692 1.00 98.69 265 PRO A O 1
ATOM 2090 N N . LEU A 1 266 ? -14.452 -2.794 22.911 1.00 98.81 266 LEU A N 1
ATOM 2091 C CA . LEU A 1 266 ? -13.803 -2.958 21.605 1.00 98.81 266 LEU A CA 1
ATOM 2092 C C . LEU A 1 266 ? -13.862 -1.674 20.762 1.00 98.81 266 LEU A C 1
ATOM 2094 O O . LEU A 1 266 ? -12.839 -1.242 20.234 1.00 98.81 266 LEU A O 1
ATOM 2098 N N . GLU A 1 267 ? -15.022 -1.007 20.699 1.00 98.81 267 GLU A N 1
ATOM 2099 C CA . GLU A 1 267 ? -15.154 0.321 20.073 1.00 98.81 267 GLU A CA 1
ATOM 2100 C C . GLU A 1 267 ? -14.166 1.334 20.677 1.00 98.81 267 GLU A C 1
ATOM 2102 O O . GLU A 1 267 ? -13.459 2.021 19.941 1.00 98.81 267 GLU A O 1
ATOM 2107 N N . ARG A 1 268 ? -14.073 1.404 22.014 1.00 98.81 268 ARG A N 1
ATOM 2108 C CA . ARG A 1 268 ? -13.144 2.320 22.698 1.00 98.81 268 ARG A CA 1
ATOM 2109 C C . ARG A 1 268 ? -11.685 1.996 22.401 1.00 98.81 268 ARG A C 1
ATOM 2111 O O . ARG A 1 268 ? -10.898 2.921 22.228 1.00 98.81 268 ARG A O 1
ATOM 2118 N N . ALA A 1 269 ? -11.322 0.716 22.326 1.00 98.69 269 ALA A N 1
ATOM 2119 C CA . ALA A 1 269 ? -9.968 0.305 21.969 1.00 98.69 269 ALA A CA 1
ATOM 2120 C C . ALA A 1 269 ? -9.602 0.773 20.550 1.00 98.69 269 ALA A C 1
ATOM 2122 O O . ALA A 1 269 ? -8.557 1.398 20.369 1.00 98.69 269 ALA A O 1
ATOM 2123 N N . ALA A 1 270 ? -10.487 0.553 19.572 1.00 98.69 270 ALA A N 1
ATOM 2124 C CA . ALA A 1 270 ? -10.286 1.006 18.195 1.00 98.69 270 ALA A CA 1
ATOM 2125 C C . ALA A 1 270 ? -10.204 2.538 18.082 1.00 98.69 270 ALA A C 1
ATOM 2127 O O . ALA A 1 270 ? -9.339 3.069 17.382 1.00 98.69 270 ALA A O 1
ATOM 2128 N N . GLU A 1 271 ? -11.079 3.259 18.786 1.00 98.88 271 GLU A N 1
ATOM 2129 C CA . GLU A 1 271 ? -11.086 4.724 18.809 1.00 98.88 271 GLU A CA 1
ATOM 2130 C C . GLU A 1 271 ? -9.813 5.290 19.451 1.00 98.88 271 GLU A C 1
ATOM 2132 O O . GLU A 1 271 ? -9.193 6.197 18.896 1.00 98.88 271 GLU A O 1
ATOM 2137 N N . GLN A 1 272 ? -9.365 4.708 20.568 1.00 98.81 272 GLN A N 1
ATOM 2138 C CA . GLN A 1 272 ? -8.144 5.123 21.255 1.00 98.81 272 GLN A CA 1
ATOM 2139 C C . GLN A 1 272 ? -6.899 4.896 20.394 1.00 98.81 272 GLN A C 1
ATOM 2141 O O . GLN A 1 272 ? -6.070 5.797 20.281 1.00 98.81 272 GLN A O 1
ATOM 2146 N N . VAL A 1 273 ? -6.778 3.730 19.749 1.00 98.75 273 VAL A N 1
ATOM 2147 C CA . VAL A 1 273 ? -5.672 3.465 18.816 1.00 98.75 273 VAL A CA 1
ATOM 2148 C C . VAL A 1 273 ? -5.713 4.453 17.652 1.00 98.75 273 VAL A C 1
ATOM 2150 O O . VAL A 1 273 ? -4.694 5.062 17.334 1.00 98.75 273 VAL A O 1
ATOM 2153 N N . GLY A 1 274 ? -6.887 4.685 17.054 1.00 98.62 274 GLY A N 1
ATOM 2154 C CA . GLY A 1 274 ? -7.054 5.686 15.998 1.00 98.62 274 GLY A CA 1
ATOM 2155 C C . GLY A 1 274 ? -6.583 7.079 16.422 1.00 98.62 274 GLY A C 1
ATOM 2156 O O . GLY A 1 274 ? -5.842 7.723 15.678 1.00 98.62 274 GLY A O 1
ATOM 2157 N N . LYS A 1 275 ? -6.948 7.511 17.634 1.00 98.81 275 LYS A N 1
ATOM 2158 C CA . LYS A 1 275 ? -6.532 8.796 18.207 1.00 98.81 275 LYS A CA 1
ATOM 2159 C C . LYS A 1 275 ? -5.016 8.880 18.385 1.00 98.81 275 LYS A C 1
ATOM 2161 O O . LYS A 1 275 ? -4.420 9.881 17.999 1.00 98.81 275 LYS A O 1
ATOM 2166 N N . THR A 1 276 ? -4.376 7.824 18.879 1.00 98.75 276 THR A N 1
ATOM 2167 C CA . THR A 1 276 ? -2.913 7.777 19.018 1.00 98.75 276 THR A CA 1
ATOM 2168 C C . THR A 1 276 ? -2.206 7.874 17.663 1.00 98.75 276 THR A C 1
ATOM 2170 O O . THR A 1 276 ? -1.231 8.615 17.523 1.00 98.75 276 THR A O 1
ATOM 2173 N N . VAL A 1 277 ? -2.711 7.190 16.630 1.00 98.44 277 VAL A N 1
ATOM 2174 C CA . VAL A 1 277 ? -2.155 7.304 15.269 1.00 98.44 277 VAL A CA 1
ATOM 2175 C C . VAL A 1 277 ? -2.328 8.725 14.728 1.00 98.44 277 VAL A C 1
ATOM 2177 O O . VAL A 1 277 ? -1.385 9.297 14.182 1.00 98.44 277 VAL A O 1
ATOM 2180 N N . ARG A 1 278 ? -3.504 9.329 14.930 1.00 98.50 278 ARG A N 1
ATOM 2181 C CA . ARG A 1 278 ? -3.782 10.723 14.561 1.00 98.50 278 ARG A CA 1
ATOM 2182 C C . ARG A 1 278 ? -2.801 11.696 15.212 1.00 98.50 278 ARG A C 1
ATOM 2184 O O . ARG A 1 278 ? -2.224 12.529 14.519 1.00 98.50 278 ARG A O 1
ATOM 2191 N N . GLU A 1 279 ? -2.635 11.610 16.528 1.00 98.69 279 GLU A N 1
ATOM 2192 C CA . GLU A 1 279 ? -1.732 12.472 17.299 1.00 98.69 279 GLU A CA 1
ATOM 2193 C C . GLU A 1 279 ? -0.287 12.329 16.816 1.00 98.69 279 GLU A C 1
ATOM 2195 O O . GLU A 1 279 ? 0.400 13.331 16.640 1.00 98.69 279 GLU A O 1
ATOM 2200 N N . THR A 1 280 ? 0.128 11.099 16.505 1.00 98.19 280 THR A N 1
ATOM 2201 C CA . THR A 1 280 ? 1.455 10.797 15.953 1.00 98.19 280 THR A CA 1
ATOM 2202 C C . THR A 1 280 ? 1.669 11.439 14.580 1.00 98.19 280 THR A C 1
ATOM 2204 O O . THR A 1 280 ? 2.715 12.028 14.321 1.00 98.19 280 THR A O 1
ATOM 2207 N N . MET A 1 281 ? 0.680 11.380 13.685 1.00 97.56 281 MET A N 1
ATOM 2208 C CA . MET A 1 281 ? 0.777 12.049 12.381 1.00 97.56 281 MET A CA 1
ATOM 2209 C C . MET A 1 281 ? 0.899 13.569 12.533 1.00 97.56 281 MET A C 1
ATOM 2211 O O . MET A 1 281 ? 1.727 14.197 11.875 1.00 97.56 281 MET A O 1
ATOM 2215 N N . ILE A 1 282 ? 0.113 14.159 13.436 1.00 98.06 282 ILE A N 1
ATOM 2216 C CA . ILE A 1 282 ? 0.157 15.599 13.701 1.00 98.06 282 ILE A CA 1
ATOM 2217 C C . ILE A 1 282 ? 1.511 16.001 14.295 1.00 98.06 282 ILE A C 1
ATOM 2219 O O . ILE A 1 282 ? 2.071 17.006 13.869 1.00 98.06 282 ILE A O 1
ATOM 2223 N N . SER A 1 283 ? 2.052 15.235 15.245 1.00 97.81 283 SER A N 1
ATOM 2224 C CA . SER A 1 283 ? 3.322 15.574 15.894 1.00 97.81 283 SER A CA 1
ATOM 2225 C C . SER A 1 283 ? 4.530 15.418 14.969 1.00 97.81 283 SER A C 1
ATOM 2227 O O . SER A 1 283 ? 5.446 16.232 15.040 1.00 97.81 283 SER A O 1
ATOM 2229 N N . LEU A 1 284 ? 4.532 14.407 14.092 1.00 95.88 284 LEU A N 1
ATOM 2230 C CA . LEU A 1 284 ? 5.668 14.120 13.213 1.00 95.88 284 LEU A CA 1
ATOM 2231 C C . LEU A 1 284 ? 5.645 14.924 11.912 1.00 95.88 284 LEU A C 1
ATOM 2233 O O . LEU A 1 284 ? 6.684 15.415 11.481 1.00 95.88 284 LEU A O 1
ATOM 2237 N N . SER A 1 285 ? 4.485 15.042 11.259 1.00 93.81 285 SER A N 1
ATOM 2238 C CA . SER A 1 285 ? 4.380 15.659 9.928 1.00 93.81 285 SER A CA 1
ATOM 2239 C C . SER A 1 285 ? 3.542 16.937 9.899 1.00 93.81 285 SER A C 1
ATOM 2241 O O . SER A 1 285 ? 3.337 17.506 8.826 1.00 93.81 285 SER A O 1
ATOM 2243 N N . GLY A 1 286 ? 2.979 17.364 11.034 1.00 95.00 286 GLY A N 1
ATOM 2244 C CA . GLY A 1 286 ? 2.105 18.540 11.119 1.00 95.00 286 GLY A CA 1
ATOM 2245 C C . GLY A 1 286 ? 0.762 18.389 10.394 1.00 95.00 286 GLY A C 1
ATOM 2246 O O . GLY A 1 286 ? -0.036 19.324 10.369 1.00 95.00 286 GLY A O 1
ATOM 2247 N N . THR A 1 287 ? 0.489 17.229 9.788 1.00 94.94 287 THR A N 1
ATOM 2248 C CA . THR A 1 287 ? -0.640 17.043 8.872 1.00 94.94 287 THR A CA 1
ATOM 2249 C C . THR A 1 287 ? -1.700 16.155 9.502 1.00 94.94 287 THR A C 1
ATOM 2251 O O . THR A 1 287 ? -1.426 15.048 9.962 1.00 94.94 287 THR A O 1
ATOM 2254 N N . ARG A 1 288 ? -2.947 16.629 9.493 1.00 97.31 288 ARG A N 1
ATOM 2255 C CA . ARG A 1 288 ? -4.089 15.847 9.979 1.00 97.31 288 ARG A CA 1
ATOM 2256 C C . ARG A 1 288 ? -4.520 14.808 8.931 1.00 97.31 288 ARG A C 1
ATOM 2258 O O . ARG A 1 288 ? -4.528 15.146 7.746 1.00 97.31 288 ARG A O 1
ATOM 2265 N N . PRO A 1 289 ? -4.953 13.595 9.324 1.00 97.56 289 PRO A N 1
ATOM 2266 C CA . PRO A 1 289 ? -5.392 12.557 8.383 1.00 97.56 289 PRO A CA 1
ATOM 2267 C C . PRO A 1 289 ? -6.478 13.021 7.402 1.00 97.56 289 PRO A C 1
ATOM 2269 O O . PRO A 1 289 ? -6.404 12.761 6.204 1.00 97.56 289 PRO A O 1
ATOM 2272 N N . GLU A 1 290 ? -7.464 13.777 7.885 1.00 96.38 290 GLU A N 1
ATOM 2273 C CA . GLU A 1 290 ? -8.552 14.326 7.076 1.00 96.38 290 GLU A CA 1
ATOM 2274 C C . GLU A 1 290 ? -8.097 15.429 6.109 1.00 96.38 290 GLU A C 1
ATOM 2276 O O . GLU A 1 290 ? -8.824 15.740 5.171 1.00 96.38 290 GLU A O 1
ATOM 2281 N N . ALA A 1 291 ? -6.925 16.035 6.314 1.00 96.81 291 ALA A N 1
ATOM 2282 C CA . ALA A 1 291 ? -6.394 17.072 5.430 1.00 96.81 291 ALA A CA 1
ATOM 2283 C C . ALA A 1 291 ? -5.662 16.497 4.206 1.00 96.81 291 ALA A C 1
ATOM 2285 O O . ALA A 1 291 ? -5.405 17.232 3.255 1.00 96.81 291 ALA A O 1
ATOM 2286 N N . LEU A 1 292 ? -5.342 15.198 4.205 1.00 96.38 292 LEU A N 1
ATOM 2287 C CA . LEU A 1 292 ? -4.676 14.552 3.075 1.00 96.38 292 LEU A CA 1
ATOM 2288 C C . LEU A 1 292 ? -5.601 14.536 1.841 1.00 96.38 292 LEU A C 1
ATOM 2290 O O . LEU A 1 292 ? -6.787 14.206 1.974 1.00 96.38 292 LEU A O 1
ATOM 2294 N N . PRO A 1 293 ? -5.104 14.869 0.637 1.00 95.00 293 PRO A N 1
ATOM 2295 C CA . PRO A 1 293 ? -5.928 14.893 -0.568 1.00 95.00 293 PRO A CA 1
ATOM 2296 C C . PRO A 1 293 ? -6.346 13.475 -0.996 1.00 95.00 293 PRO A C 1
ATOM 2298 O O . PRO A 1 293 ? -5.641 12.505 -0.701 1.00 95.00 293 PRO A O 1
ATOM 2301 N N . PRO A 1 294 ? -7.490 13.318 -1.687 1.00 95.06 294 PRO A N 1
ATOM 2302 C CA . PRO A 1 294 ? -7.817 12.059 -2.340 1.00 95.06 294 PRO A CA 1
ATOM 2303 C C . PRO A 1 294 ? -6.824 11.776 -3.475 1.00 95.06 294 PRO A C 1
ATOM 2305 O O . PRO A 1 294 ? -6.421 12.673 -4.212 1.00 95.06 294 PRO A O 1
ATOM 2308 N N . ALA A 1 295 ? -6.459 10.510 -3.626 1.00 93.81 295 ALA A N 1
ATOM 2309 C CA . ALA A 1 295 ? -5.641 10.008 -4.719 1.00 93.81 295 ALA A CA 1
ATOM 2310 C C . ALA A 1 295 ? -6.515 9.329 -5.782 1.00 93.81 295 ALA A C 1
ATOM 2312 O O . ALA A 1 295 ? -7.686 9.011 -5.557 1.00 93.81 295 ALA A O 1
ATOM 2313 N N . GLN A 1 296 ? -5.929 9.060 -6.950 1.00 91.31 296 GLN A N 1
ATOM 2314 C CA . GLN A 1 296 ? -6.634 8.343 -8.006 1.00 91.31 296 GLN A CA 1
ATOM 2315 C C . GLN A 1 296 ? -7.099 6.950 -7.558 1.00 91.31 296 GLN A C 1
ATOM 2317 O O . GLN A 1 296 ? -6.441 6.276 -6.754 1.00 91.31 296 GLN A O 1
ATOM 2322 N N . ASP A 1 297 ? -8.209 6.511 -8.148 1.00 93.38 297 ASP A N 1
ATOM 2323 C CA . ASP A 1 297 ? -8.828 5.213 -7.895 1.00 93.38 297 ASP A CA 1
ATOM 2324 C C . ASP A 1 297 ? -7.845 4.057 -8.148 1.00 93.38 297 ASP A C 1
ATOM 2326 O O . ASP A 1 297 ? -7.425 3.815 -9.287 1.00 93.38 297 ASP A O 1
ATOM 2330 N N . LEU A 1 298 ? -7.543 3.285 -7.101 1.00 93.25 298 LEU A N 1
ATOM 2331 C CA . LEU A 1 298 ? -6.677 2.112 -7.203 1.00 93.25 298 LEU A CA 1
ATOM 2332 C C . LEU A 1 298 ? -7.175 1.072 -8.204 1.00 93.25 298 LEU A C 1
ATOM 2334 O O . LEU A 1 298 ? -6.362 0.423 -8.851 1.00 93.25 298 LEU A O 1
ATOM 2338 N N . LYS A 1 299 ? -8.480 0.932 -8.434 1.00 92.12 299 LYS A N 1
ATOM 2339 C CA . LYS A 1 299 ? -8.985 -0.002 -9.450 1.00 92.12 299 LYS A CA 1
ATOM 2340 C C . LYS A 1 299 ? -8.526 0.388 -10.857 1.00 92.12 299 LYS A C 1
ATOM 2342 O O . LYS A 1 299 ? -8.222 -0.491 -11.670 1.00 92.12 299 LYS A O 1
ATOM 2347 N N . LYS A 1 300 ? -8.445 1.692 -11.152 1.00 90.19 300 LYS A N 1
ATOM 2348 C CA . LYS A 1 300 ? -7.906 2.188 -12.429 1.00 90.19 300 LYS A CA 1
ATOM 2349 C C . LYS A 1 300 ? -6.415 1.888 -12.532 1.00 90.19 300 LYS A C 1
ATOM 2351 O O . LYS A 1 300 ? -5.992 1.362 -13.556 1.00 90.19 300 LYS A O 1
ATOM 2356 N N . VAL A 1 301 ? -5.664 2.112 -11.452 1.00 89.56 301 VAL A N 1
ATOM 2357 C CA . VAL A 1 301 ? -4.237 1.756 -11.354 1.00 89.56 301 VAL A CA 1
ATOM 2358 C C . VAL A 1 301 ? -4.017 0.273 -11.641 1.00 89.56 301 VAL A C 1
ATOM 2360 O O . VAL A 1 301 ? -3.267 -0.080 -12.546 1.00 89.56 301 VAL A O 1
ATOM 2363 N N . GLN A 1 302 ? -4.707 -0.604 -10.911 1.00 90.81 302 GLN A N 1
ATOM 2364 C CA . GLN A 1 302 ? -4.590 -2.056 -11.047 1.00 90.81 302 GLN A CA 1
ATOM 2365 C C . GLN A 1 302 ? -4.913 -2.513 -12.478 1.00 90.81 302 GLN A C 1
ATOM 2367 O O . GLN A 1 302 ? -4.211 -3.349 -13.048 1.00 90.81 302 GLN A O 1
ATOM 2372 N N . THR A 1 303 ? -5.966 -1.945 -13.076 1.00 90.12 303 THR A N 1
ATOM 2373 C CA . THR A 1 303 ? -6.356 -2.232 -14.465 1.00 90.12 303 THR A CA 1
ATOM 2374 C C . THR A 1 303 ? -5.291 -1.757 -15.451 1.00 90.12 303 THR A C 1
ATOM 2376 O O . THR A 1 303 ? -4.951 -2.498 -16.373 1.00 90.12 303 THR A O 1
ATOM 2379 N N . GLY A 1 304 ? -4.738 -0.561 -15.237 1.00 87.38 304 GLY A N 1
ATOM 2380 C CA . GLY A 1 304 ? -3.638 -0.011 -16.024 1.00 87.38 304 GLY A CA 1
ATOM 2381 C C . GLY A 1 304 ? -2.410 -0.915 -15.987 1.00 87.38 304 GLY A C 1
ATOM 2382 O O . GLY A 1 304 ? -1.916 -1.299 -17.041 1.00 87.38 304 GLY A O 1
ATOM 2383 N N . ILE A 1 305 ? -1.985 -1.361 -14.798 1.00 88.38 305 ILE A N 1
ATOM 2384 C CA . ILE A 1 305 ? -0.820 -2.249 -14.635 1.00 88.38 305 ILE A CA 1
ATOM 2385 C C . ILE A 1 305 ? -1.021 -3.565 -15.402 1.00 88.38 305 ILE A C 1
ATOM 2387 O O . ILE A 1 305 ? -0.155 -3.972 -16.178 1.00 88.38 305 ILE A O 1
ATOM 2391 N N . LYS A 1 306 ? -2.189 -4.209 -15.255 1.00 89.44 306 LYS A N 1
ATOM 2392 C CA . LYS A 1 306 ? -2.525 -5.447 -15.987 1.00 89.44 306 LYS A CA 1
ATOM 2393 C C . LYS A 1 306 ? -2.555 -5.250 -17.500 1.00 89.44 306 LYS A C 1
ATOM 2395 O O . LYS A 1 306 ? -2.271 -6.173 -18.260 1.00 89.44 306 LYS A O 1
ATOM 2400 N N . ARG A 1 307 ? -2.943 -4.063 -17.961 1.00 87.62 307 ARG A N 1
ATOM 2401 C CA . ARG A 1 307 ? -2.975 -3.740 -19.386 1.00 87.62 307 ARG A CA 1
ATOM 2402 C C . ARG A 1 307 ? -1.577 -3.492 -19.929 1.00 87.62 307 ARG A C 1
ATOM 2404 O O . ARG A 1 307 ? -1.244 -4.082 -20.951 1.00 87.62 307 ARG A O 1
ATOM 2411 N N . SER A 1 308 ? -0.753 -2.730 -19.211 1.00 85.88 308 SER A N 1
ATOM 2412 C CA . SER A 1 308 ? 0.662 -2.535 -19.534 1.00 85.88 308 SER A CA 1
ATOM 2413 C C . SER A 1 308 ? 1.385 -3.872 -19.662 1.00 85.88 308 SER A C 1
ATOM 2415 O O . SER A 1 308 ? 2.077 -4.081 -20.650 1.00 85.88 308 SER A O 1
ATOM 2417 N N . GLN A 1 309 ? 1.151 -4.822 -18.746 1.00 89.06 309 GLN A N 1
ATOM 2418 C CA . GLN A 1 309 ? 1.695 -6.183 -18.853 1.00 89.06 309 GLN A CA 1
ATOM 2419 C C . GLN A 1 309 ? 1.408 -6.815 -20.226 1.00 89.06 309 GLN A C 1
ATOM 2421 O O . GLN A 1 309 ? 2.316 -7.330 -20.875 1.00 89.06 309 GLN A O 1
ATOM 2426 N N . ARG A 1 310 ? 0.153 -6.763 -20.685 1.00 88.69 310 ARG A N 1
ATOM 2427 C CA . ARG A 1 310 ? -0.259 -7.355 -21.966 1.00 88.69 310 ARG A CA 1
ATOM 2428 C C . ARG A 1 310 ? 0.374 -6.643 -23.157 1.00 88.69 310 ARG A C 1
ATOM 2430 O O . ARG A 1 310 ? 0.747 -7.307 -24.117 1.00 88.69 310 ARG A O 1
ATOM 2437 N N . GLU A 1 311 ? 0.483 -5.318 -23.118 1.00 87.50 311 GLU A N 1
ATOM 2438 C CA . GLU A 1 311 ? 1.119 -4.558 -24.202 1.00 87.50 311 GLU A CA 1
ATOM 2439 C C . GLU A 1 311 ? 2.626 -4.836 -24.274 1.00 87.50 311 GLU A C 1
ATOM 2441 O O . GLU A 1 311 ? 3.140 -5.121 -25.354 1.00 87.50 311 GLU A O 1
ATOM 2446 N N . TYR A 1 312 ? 3.315 -4.899 -23.131 1.00 86.81 312 TYR A N 1
ATOM 2447 C CA . TYR A 1 312 ? 4.721 -5.301 -23.084 1.00 86.81 312 TYR A CA 1
ATOM 2448 C C . TYR A 1 312 ? 4.945 -6.721 -23.608 1.00 86.81 312 TYR A C 1
ATOM 2450 O O . TYR A 1 312 ? 5.842 -6.941 -24.419 1.00 86.81 312 TYR A O 1
ATOM 2458 N N . GLN A 1 313 ? 4.086 -7.672 -23.231 1.00 85.94 313 GLN A N 1
ATOM 2459 C CA . GLN A 1 313 ? 4.143 -9.036 -23.762 1.00 85.94 313 GLN A CA 1
ATOM 2460 C C . GLN A 1 313 ? 3.976 -9.084 -25.288 1.00 85.94 313 GLN A C 1
ATOM 2462 O O . GLN A 1 313 ? 4.639 -9.882 -25.944 1.00 85.94 313 GLN A O 1
ATOM 2467 N N . LYS A 1 314 ? 3.123 -8.233 -25.879 1.00 85.75 314 LYS A N 1
ATOM 2468 C CA . LYS A 1 314 ? 2.968 -8.156 -27.343 1.00 85.75 314 LYS A CA 1
ATOM 2469 C C . LYS A 1 314 ? 4.218 -7.618 -28.032 1.00 85.75 314 LYS A C 1
ATOM 2471 O O . LYS A 1 314 ? 4.538 -8.091 -29.119 1.00 85.75 314 LYS A O 1
ATOM 2476 N N . LEU A 1 315 ? 4.899 -6.644 -27.427 1.00 81.75 315 LEU A N 1
ATOM 2477 C CA . LEU A 1 315 ? 6.147 -6.102 -27.969 1.00 81.75 315 LEU A CA 1
ATOM 2478 C C . LEU A 1 315 ? 7.278 -7.137 -27.964 1.00 81.75 315 LEU A C 1
ATOM 2480 O O . LEU A 1 315 ? 8.096 -7.143 -28.880 1.00 81.75 315 LEU A O 1
ATOM 2484 N N . ASP A 1 316 ? 7.306 -8.008 -26.954 1.00 81.31 316 ASP A N 1
ATOM 2485 C CA . ASP A 1 316 ? 8.349 -9.030 -26.784 1.00 81.31 316 ASP A CA 1
ATOM 2486 C C . ASP A 1 316 ? 8.001 -10.391 -27.394 1.00 81.31 316 ASP A C 1
ATOM 2488 O O . ASP A 1 316 ? 8.831 -11.304 -27.393 1.00 81.31 316 ASP A O 1
ATOM 2492 N N . ALA A 1 317 ? 6.790 -10.545 -27.933 1.00 73.81 317 ALA A N 1
ATOM 2493 C CA . ALA A 1 317 ? 6.389 -11.766 -28.607 1.00 73.81 317 ALA A CA 1
ATOM 2494 C C . ALA A 1 317 ? 7.272 -12.001 -29.851 1.00 73.81 317 ALA A C 1
ATOM 2496 O O . ALA A 1 317 ? 7.492 -11.073 -30.639 1.00 73.81 317 ALA A O 1
ATOM 2497 N N . PRO A 1 318 ? 7.758 -13.236 -30.086 1.00 66.12 318 PRO A N 1
ATOM 2498 C CA . PRO A 1 318 ? 8.549 -13.536 -31.271 1.00 66.12 318 PRO A CA 1
ATOM 2499 C C . PRO A 1 318 ? 7.738 -13.204 -32.529 1.00 66.12 318 PRO A C 1
ATOM 2501 O O . PRO A 1 318 ? 6.606 -13.669 -32.699 1.00 66.12 318 PRO A O 1
ATOM 2504 N N . LYS A 1 319 ? 8.305 -12.381 -33.422 1.00 57.78 319 LYS A N 1
ATOM 2505 C CA . LYS A 1 319 ? 7.672 -12.053 -34.705 1.00 57.78 319 LYS A CA 1
ATOM 2506 C C . LYS A 1 319 ? 7.455 -13.361 -35.465 1.00 57.78 319 LYS A C 1
ATOM 2508 O O . LYS A 1 319 ? 8.425 -14.001 -35.863 1.00 57.78 319 LYS A O 1
ATOM 2513 N N . LYS A 1 320 ? 6.195 -13.759 -35.679 1.00 48.38 320 LYS A N 1
ATOM 2514 C CA . LYS A 1 320 ? 5.873 -14.872 -36.583 1.00 48.38 320 LYS A CA 1
ATOM 2515 C C . LYS A 1 320 ? 6.530 -14.565 -37.926 1.00 48.38 320 LYS A C 1
ATOM 2517 O O . LYS A 1 320 ? 6.213 -13.538 -38.532 1.00 48.38 320 LYS A O 1
ATOM 2522 N N . SER A 1 321 ? 7.451 -15.418 -38.371 1.00 43.94 321 SER A N 1
ATOM 2523 C CA . SER A 1 321 ? 7.981 -15.327 -39.725 1.00 43.94 321 SER A CA 1
ATOM 2524 C C . SER A 1 321 ? 6.782 -15.391 -40.669 1.00 43.94 321 SER A C 1
ATOM 2526 O O . SER A 1 321 ? 6.000 -16.343 -40.655 1.00 43.94 321 SER A O 1
ATOM 2528 N N . LYS A 1 322 ? 6.559 -14.326 -41.445 1.00 43.44 322 LYS A N 1
ATOM 2529 C CA . LYS A 1 322 ? 5.648 -14.415 -42.583 1.00 43.44 322 LYS A CA 1
ATOM 2530 C C . LYS A 1 322 ? 6.295 -15.425 -43.518 1.00 43.44 322 LYS A C 1
ATOM 2532 O O . LYS A 1 322 ? 7.286 -15.094 -44.163 1.00 43.44 322 LYS A O 1
ATOM 2537 N N . GLY A 1 323 ? 5.788 -16.656 -43.516 1.00 42.25 323 GLY A N 1
ATOM 2538 C CA . GLY A 1 323 ? 6.194 -17.673 -44.471 1.00 42.25 323 GLY A CA 1
ATOM 2539 C C . GLY A 1 323 ? 6.090 -17.073 -45.866 1.00 42.25 323 GLY A C 1
ATOM 2540 O O . GLY A 1 323 ? 5.000 -16.697 -46.303 1.00 42.25 323 GLY A O 1
ATOM 2541 N N . LYS A 1 324 ? 7.238 -16.918 -46.527 1.00 41.03 324 LYS A N 1
ATOM 2542 C CA . LYS A 1 324 ? 7.299 -16.718 -47.969 1.00 41.03 324 LYS A CA 1
ATOM 2543 C C . LYS A 1 324 ? 6.576 -17.927 -48.563 1.00 41.03 324 LYS A C 1
ATOM 2545 O O . LYS A 1 324 ? 7.070 -19.044 -48.465 1.00 41.03 324 LYS A O 1
ATOM 2550 N N . LYS A 1 325 ? 5.376 -17.719 -49.106 1.00 46.28 325 LYS A N 1
ATOM 2551 C CA . LYS A 1 325 ? 4.854 -18.626 -50.124 1.00 46.28 325 LYS A CA 1
ATOM 2552 C C . LYS A 1 325 ? 5.757 -18.417 -51.331 1.00 46.28 325 LYS A C 1
ATOM 2554 O O . LYS A 1 325 ? 5.630 -17.403 -52.011 1.00 46.28 325 LYS A O 1
ATOM 2559 N N . GLU A 1 326 ? 6.727 -19.303 -51.497 1.00 42.59 326 GLU A N 1
ATOM 2560 C CA . GLU A 1 326 ? 7.372 -19.497 -52.788 1.00 42.59 326 GLU A CA 1
ATOM 2561 C C . GLU A 1 326 ? 6.300 -20.081 -53.710 1.00 42.59 326 GLU A C 1
ATOM 2563 O O . GLU A 1 326 ? 5.676 -21.096 -53.390 1.00 42.59 326 GLU A O 1
ATOM 2568 N N . GLY A 1 327 ? 5.984 -19.318 -54.751 1.00 48.12 327 GLY A N 1
ATOM 2569 C CA . GLY A 1 327 ? 5.197 -19.749 -55.897 1.00 48.12 327 GLY A CA 1
ATOM 2570 C C . GLY A 1 327 ? 6.115 -19.914 -57.091 1.00 48.12 327 GLY A C 1
ATOM 2571 O O . GLY A 1 327 ? 7.215 -19.313 -57.057 1.00 48.12 327 GLY A O 1
#

pLDDT: mean 80.0, std 22.34, range [27.25, 98.88]

Secondary structure (DSSP, 8-state):
----------------------PPPPP-HHHHHHHHHHHHHHHHS---TTS---S-BSSTTSPBTTTS-EEESEEEEEHHHHHHHTT-SSSHHHHHHHHHHHHHHHHHT--STTTEEEEE-STT-EEEEE-HHHHHHHHHTS-TTSHHHHHHHHHHHHHHHHTT-----THHHHHHHHHHHHHHHHHHHHHHHHHTT-S-HHHHHHHHHHHHHSS-HHHHHHHTTPPTTS-GGGG--HHHHHHHHHHHHHHHHHHHHTT--SHHHHHHHHHHHHHHHHHHHHHHHS--GGGSPPPPPHHHHHHHHHHHHHHHHHHHS----------

Foldseek 3Di:
DDDDDDDDDDDDDDDPDDPPPPDPPDDPPPVVVVLVVVVVVLVVDDDDPPPPQQNAALDPPGDGPQVQWDDDQWTWHKLVSLCVSLVHPDSVQLVVLLVLLLLLCVLLVNDSVVAWDWDPPDPPDTIITGFPLSSQSSLLSGDCVRVSSVSVPVSSCSVLVVVVAPPPHSQLSVLSNLVSLLVVLVVLLVVLQVVQAAPDVQLLQQLLVCLQAVDGLVVLCVLQVNDPPDHLSQFAGNVLSVLSSQLSNQLSVVCVVVVQHHHPSSSVSSSNSNNVSQVVCCVPPVDGSSRGHTHDGSVSVSVSSVSSVVVSCVVGNPPDPPPPPDD

Nearest PDB structures (foldseek):
  8u0g-assembly1_B  TM=4.986E-01  e=5.402E-05  Deinococcus radiodurans R1 = ATCC 13939 = DSM 20539
  7udi-assembly1_B  TM=4.763E-01  e=1.572E-04  Deinococcus radiodurans

Radius of gyration: 28.39 Å; Cα contacts (8 Å, |Δi|>4): 366; chains: 1; bounding box: 71×87×91 Å

Mean predicted aligned error: 12.43 Å

Sequence (327 aa):
MSHSDNQNRPLNSGDESELAVRAPESRDSTSERDWLNSLARFLTGGFRMANELDLFHFDGDRPNFETCGQQNGFKFWLASQLMECLGYSTMIPVLKAVNNAIAACATLGIPITDNFKELNGGEPIRDWKLSRFACYLTVMNGDSRNPKVAQAQAYFITMAEAFRQHIQDSENVERVLIRGELSDREKALSGTASAHGVDNYAFFQNAGYRGLYNMDLSQVRNKKGVPNGRSPLDFMGKTELAANLFRITQTDEKIRNEDVRGQKPLERAAEQVGKTVRETMISLSGTRPEALPPAQDLKKVQTGIKRSQREYQKLDAPKKSKGKKEG

Organism: Nitrobacter winogradskyi (NCBI:txid913)